Protein AF-A0A382U3P2-F1 (afdb_monomer_lite)

Secondary structure (DSSP, 8-state):
---EEEEEEEE-SSTT--EEEEEEEEEEETTEEEEEEEEEEE-TTSEEEEEEEEESS-EEEEEEE-SSSTT--EEEEEEE-SEE-TTSTT-EEPPEEEEEEE-TT-EEEEEEEEEEETTTEEEEEEEEEEE-SSEEEEEEEEEEETTEEEEEEEEEEESSSEEEEEEEEEEEE--TTT-TTS-EEEEEEEEEEEEEETTTEEEEEEEEEEEEEEETTEEEEEEEEEEEEGGGTEEEEEEEEEEEETTEEEEEEEEEEEETTTEEEEEEEEEES-GGGTSTT--S-EEEEEEEEEE-

Organism: NCBI:txid408172

pLDDT: mean 94.32, std 5.3, range [55.62, 98.75]

Foldseek 3Di:
DDKDKDKDKDWDPDDQIWIWIWMWMWDDDVPKIKIKIWIWTDGLQWIKIWIAIDIQFGKIKIKTWNNVDPFIWMWIKMWGAWHADSVDPPKIWHTKMWIWGDTAQFIWIWIWTWMQDDLWGIKTWIFTWTHGPFKIFTPWTKIQTQVWIKIKGWMFGHDQKTKTWIKIWTAQHQPVSVPVQGFTRKTWMWTKIWIDHPVFHIWIKIPQTWIWTAGQNWIKIKGWMWIAGPVFRWIWIWIWIWTDDDPFIWIKTKTWIQTNLFWIWIWIFTWGQFCCSNPVVDGGTDGDIDTDTGTD

Sequence (296 aa):
EQGEVKGKASATLDGNFPLNVAINAKTKLGDTPQELSVAAAGALDDLTLSVVARGAVTANANLMANILDSNLPIEFTANWQEQAIPTLENTTLKEGQLTLSGTMGDYVLKGAGAATLPDIGNVPVSLDVVLKKNNIFVNQANINALEGSLTNTGTLYLNESIAWEGKTTLKNVSGRQFSTYAPEKISGEIDSILQYSERGGLHMSLRDMTVSGVLQGKPLQVKGNAVYAGPSDLFVTNVNIIQEHEQERNTIRAIAQVLNKRHLNANIAINVNAISSLYPEVTGAISGNITAAGPW

Radius of gyration: 26.55 Å; chains: 1; bounding box: 59×42×80 Å

Structure (mmCIF, N/CA/C/O backbone):
data_AF-A0A382U3P2-F1
#
_entry.id   AF-A0A382U3P2-F1
#
loop_
_atom_site.group_PDB
_atom_site.id
_atom_site.type_symbol
_atom_site.label_atom_id
_atom_site.label_alt_id
_atom_site.label_comp_id
_atom_site.label_asym_id
_atom_site.label_entity_id
_atom_site.label_seq_id
_atom_site.pdbx_PDB_ins_code
_atom_site.Cartn_x
_atom_site.Cartn_y
_atom_site.Cartn_z
_atom_site.occupancy
_atom_site.B_iso_or_equiv
_atom_site.auth_seq_id
_atom_site.auth_comp_id
_atom_site.auth_asym_id
_atom_site.auth_atom_id
_atom_site.pdbx_PDB_model_num
ATOM 1 N N . GLU A 1 1 ? 6.741 24.746 -23.852 1.00 55.62 1 GLU A N 1
ATOM 2 C CA . GLU A 1 1 ? 8.000 24.244 -23.262 1.00 55.62 1 GLU A CA 1
ATOM 3 C C . GLU A 1 1 ? 9.000 23.968 -24.377 1.00 55.62 1 GLU A C 1
ATOM 5 O O . GLU A 1 1 ? 8.581 23.601 -25.468 1.00 55.62 1 GLU A O 1
ATOM 10 N N . GLN A 1 2 ? 10.289 24.225 -24.143 1.00 68.94 2 GLN A N 1
ATOM 11 C CA . GLN A 1 2 ? 11.366 23.900 -25.084 1.00 68.94 2 GLN A CA 1
ATOM 12 C C . GLN A 1 2 ? 12.038 22.609 -24.612 1.00 68.94 2 GLN A C 1
ATOM 14 O O . GLN A 1 2 ? 12.479 22.538 -23.466 1.00 68.94 2 GLN A O 1
ATOM 19 N N . GLY A 1 3 ? 12.111 21.614 -25.491 1.00 84.25 3 GLY A N 1
ATOM 20 C CA . GLY A 1 3 ? 12.845 20.373 -25.274 1.00 84.25 3 GLY A CA 1
ATOM 21 C C . GLY A 1 3 ? 13.704 20.056 -26.493 1.00 84.25 3 GLY A C 1
ATOM 22 O O . GLY A 1 3 ? 13.371 20.444 -27.612 1.00 84.25 3 GLY A O 1
ATOM 23 N N . GLU A 1 4 ? 14.819 19.372 -26.277 1.00 92.88 4 GLU A N 1
ATOM 24 C CA . GLU A 1 4 ? 15.724 18.921 -27.333 1.00 92.88 4 GLU A CA 1
ATOM 25 C C . GLU A 1 4 ? 15.853 17.402 -27.256 1.00 92.88 4 GLU A C 1
ATOM 27 O O . GLU A 1 4 ? 16.112 16.856 -26.187 1.00 92.88 4 GLU A O 1
ATOM 32 N N . VAL A 1 5 ? 15.703 16.713 -28.387 1.00 95.12 5 VAL A N 1
ATOM 33 C CA . VAL A 1 5 ? 15.907 15.264 -28.481 1.00 95.12 5 VAL A CA 1
ATOM 34 C C . VAL A 1 5 ? 16.907 14.982 -29.592 1.00 95.12 5 VAL A C 1
ATOM 36 O O . VAL A 1 5 ? 16.758 15.458 -30.716 1.00 95.12 5 VAL A O 1
ATOM 39 N N . LYS A 1 6 ? 17.933 14.193 -29.279 1.00 95.69 6 LYS A N 1
ATOM 40 C CA . LYS A 1 6 ? 18.926 13.693 -30.231 1.00 95.69 6 LYS A CA 1
ATOM 41 C C . LYS A 1 6 ? 19.032 12.191 -30.077 1.00 95.69 6 LYS A C 1
ATOM 43 O O . LYS A 1 6 ? 19.222 11.703 -28.969 1.00 95.69 6 LYS A O 1
ATOM 48 N N . GLY A 1 7 ? 18.968 11.457 -31.180 1.00 95.38 7 GLY A N 1
ATOM 49 C CA . GLY A 1 7 ? 19.094 10.009 -31.128 1.00 95.38 7 GLY A CA 1
ATOM 50 C C . GLY A 1 7 ? 19.714 9.408 -32.375 1.00 95.38 7 GLY A C 1
ATOM 51 O O . GLY A 1 7 ? 19.762 10.034 -33.433 1.00 95.38 7 GLY A O 1
ATOM 52 N N . LYS A 1 8 ? 20.203 8.182 -32.223 1.00 96.50 8 LYS A N 1
ATOM 53 C CA . LYS A 1 8 ? 20.630 7.295 -33.302 1.00 96.50 8 LYS A CA 1
ATOM 54 C C . LYS A 1 8 ? 20.008 5.928 -33.060 1.00 96.50 8 LYS A C 1
ATOM 56 O O . LYS A 1 8 ? 19.911 5.493 -31.916 1.00 96.50 8 LYS A O 1
ATOM 61 N N . ALA A 1 9 ? 19.604 5.272 -34.137 1.00 95.81 9 ALA A N 1
ATOM 62 C CA . ALA A 1 9 ? 19.069 3.924 -34.108 1.00 95.81 9 ALA A CA 1
ATOM 63 C C . ALA A 1 9 ? 19.576 3.157 -35.331 1.00 95.81 9 ALA A C 1
ATOM 65 O O . ALA A 1 9 ? 19.632 3.707 -36.432 1.00 95.81 9 ALA A O 1
ATOM 66 N N . SER A 1 10 ? 19.930 1.895 -35.136 1.00 96.56 10 SER A N 1
ATOM 67 C CA . SER A 1 10 ? 20.232 0.940 -36.197 1.00 96.56 10 SER A CA 1
ATOM 68 C C . SER A 1 10 ? 19.670 -0.421 -35.821 1.00 96.56 10 SER A C 1
ATOM 70 O O . SER A 1 10 ? 19.733 -0.805 -34.655 1.00 96.56 10 SER A O 1
ATOM 72 N N . ALA A 1 11 ? 19.167 -1.160 -36.801 1.00 95.38 11 ALA A N 1
ATOM 73 C CA . ALA A 1 11 ? 18.687 -2.520 -36.616 1.00 95.38 11 ALA A CA 1
ATOM 74 C C . ALA A 1 11 ? 19.054 -3.357 -37.840 1.00 95.38 11 ALA A C 1
ATOM 76 O O . ALA A 1 11 ? 19.013 -2.858 -38.968 1.00 95.38 11 ALA A O 1
ATOM 77 N N . THR A 1 12 ? 19.388 -4.621 -37.614 1.00 95.44 12 THR A N 1
ATOM 78 C CA . THR A 1 12 ? 19.584 -5.608 -38.676 1.00 95.44 12 THR A CA 1
ATOM 79 C C . THR A 1 12 ? 18.328 -6.461 -38.765 1.00 95.44 12 THR A C 1
ATOM 81 O O . THR A 1 12 ? 17.907 -7.034 -37.769 1.00 95.44 12 THR A O 1
ATOM 84 N N . LEU A 1 13 ? 17.717 -6.555 -39.948 1.00 92.62 13 LEU A N 1
ATOM 85 C CA . LEU A 1 13 ? 16.496 -7.342 -40.177 1.00 92.62 13 LEU A CA 1
ATOM 86 C C . LEU A 1 13 ? 16.815 -8.792 -40.576 1.00 92.62 13 LEU A C 1
ATOM 88 O O . LEU A 1 13 ? 16.260 -9.313 -41.538 1.00 92.62 13 LEU A O 1
ATOM 92 N N . ASP A 1 14 ? 17.761 -9.402 -39.871 1.00 91.31 14 ASP A N 1
ATOM 93 C CA . ASP A 1 14 ? 18.239 -10.766 -40.099 1.00 91.31 14 ASP A CA 1
ATOM 94 C C . ASP A 1 14 ? 18.646 -11.407 -38.763 1.00 91.31 14 ASP A C 1
ATOM 96 O O . ASP A 1 14 ? 18.891 -10.703 -37.774 1.00 91.31 14 ASP A O 1
ATOM 100 N N . GLY A 1 15 ? 18.699 -12.739 -38.723 1.00 92.25 15 GLY A N 1
ATOM 101 C CA . GLY A 1 15 ? 18.920 -13.508 -37.498 1.00 92.25 15 GLY A CA 1
ATOM 102 C C . GLY A 1 15 ? 17.895 -13.160 -36.414 1.00 92.25 15 GLY A C 1
ATOM 103 O O . GLY A 1 15 ? 16.694 -13.124 -36.673 1.00 92.25 15 GLY A O 1
ATOM 104 N N . ASN A 1 16 ? 18.377 -12.853 -35.207 1.00 94.50 16 ASN A N 1
ATOM 105 C CA . ASN A 1 16 ? 17.536 -12.493 -34.057 1.00 94.50 16 ASN A CA 1
ATOM 106 C C . ASN A 1 16 ? 17.320 -10.975 -33.926 1.00 94.50 16 ASN A C 1
ATOM 108 O O . ASN A 1 16 ? 17.076 -10.458 -32.838 1.00 94.50 16 ASN A O 1
ATOM 112 N N . PHE A 1 17 ? 17.405 -10.250 -35.042 1.00 96.12 17 PHE A N 1
ATOM 113 C CA . PHE A 1 17 ? 17.098 -8.823 -35.137 1.00 96.12 17 PHE A CA 1
ATOM 114 C C . PHE A 1 17 ? 17.920 -7.917 -34.196 1.00 96.12 17 PHE A C 1
ATOM 116 O O . PHE A 1 17 ? 17.341 -7.160 -33.411 1.00 96.12 17 PHE A O 1
ATOM 123 N N . PRO A 1 18 ? 19.268 -7.963 -34.237 1.00 95.88 18 PRO A N 1
ATOM 124 C CA . PRO A 1 18 ? 20.088 -7.115 -33.384 1.00 95.88 18 PRO A CA 1
ATOM 125 C C . PRO A 1 18 ? 19.845 -5.634 -33.660 1.00 95.88 18 PRO A C 1
ATOM 127 O O . PRO A 1 18 ? 19.815 -5.191 -34.813 1.00 95.88 18 PRO A O 1
ATOM 130 N N . LEU A 1 19 ? 19.699 -4.863 -32.584 1.00 97.00 19 LEU A N 1
ATOM 131 C CA . LEU A 1 19 ? 19.470 -3.427 -32.626 1.00 97.00 19 LEU A CA 1
ATOM 132 C C . LEU A 1 19 ? 20.420 -2.672 -31.700 1.00 97.00 19 LEU A C 1
ATOM 134 O O . LEU A 1 19 ? 20.963 -3.205 -30.734 1.00 97.00 19 LEU A O 1
ATOM 138 N N . ASN A 1 20 ? 20.616 -1.399 -32.023 1.00 97.69 20 ASN A N 1
ATOM 139 C CA . ASN A 1 20 ? 21.323 -0.438 -31.197 1.00 97.69 20 ASN A CA 1
ATOM 140 C C . ASN A 1 20 ? 20.595 0.904 -31.283 1.00 97.69 20 ASN A C 1
ATOM 142 O O . ASN A 1 20 ? 20.406 1.447 -32.372 1.00 97.69 20 ASN A O 1
ATOM 146 N N . VAL A 1 21 ? 20.170 1.423 -30.141 1.00 97.88 21 VAL A N 1
ATOM 147 C CA . VAL A 1 21 ? 19.468 2.692 -29.994 1.00 97.88 21 VAL A CA 1
ATOM 148 C C . VAL A 1 21 ? 20.167 3.493 -28.911 1.00 97.88 21 VAL A C 1
ATOM 150 O O . VAL A 1 21 ? 20.427 2.984 -27.826 1.00 97.88 21 VAL A O 1
ATOM 153 N N . ALA A 1 22 ? 20.424 4.766 -29.184 1.00 98.19 22 ALA A N 1
ATOM 154 C CA . ALA A 1 22 ? 20.907 5.725 -28.205 1.00 98.19 22 ALA A CA 1
ATOM 155 C C . ALA A 1 22 ? 20.134 7.030 -28.376 1.00 98.19 22 ALA A C 1
ATOM 157 O O . ALA A 1 22 ? 20.194 7.651 -29.437 1.00 98.19 22 ALA A O 1
ATOM 158 N N . ILE A 1 23 ? 19.409 7.449 -27.343 1.00 97.94 23 ILE A N 1
ATOM 159 C CA . ILE A 1 23 ? 18.584 8.658 -27.333 1.00 97.94 23 ILE A CA 1
ATOM 160 C C . ILE A 1 23 ? 18.984 9.500 -26.125 1.00 97.94 23 ILE A C 1
ATOM 162 O O . ILE A 1 23 ? 19.070 9.001 -25.010 1.00 97.94 23 ILE A O 1
ATOM 166 N N . ASN A 1 24 ? 19.205 10.790 -26.346 1.00 97.81 24 ASN A N 1
ATOM 167 C CA . ASN A 1 24 ? 19.372 11.788 -25.304 1.00 97.81 24 ASN A CA 1
ATOM 168 C C . ASN A 1 24 ? 18.288 12.846 -25.470 1.00 97.81 24 ASN A C 1
ATOM 170 O O . ASN A 1 24 ? 18.154 13.440 -26.542 1.00 97.81 24 ASN A O 1
ATOM 174 N N . ALA A 1 25 ? 17.535 13.086 -24.408 1.00 96.75 25 ALA A N 1
ATOM 175 C CA . ALA A 1 25 ? 16.517 14.115 -24.350 1.00 96.75 25 ALA A CA 1
ATOM 176 C C . ALA A 1 25 ? 16.835 15.101 -23.224 1.00 96.75 25 ALA A C 1
ATOM 178 O O . ALA A 1 25 ? 17.260 14.714 -22.136 1.00 96.75 25 ALA A O 1
ATOM 179 N N . LYS A 1 26 ? 16.609 16.383 -23.494 1.00 96.62 26 LYS A N 1
ATOM 180 C CA . LYS A 1 26 ? 16.608 17.465 -22.515 1.00 96.62 26 LYS A CA 1
ATOM 181 C C . LYS A 1 26 ? 15.223 18.079 -22.504 1.00 96.62 26 LYS A C 1
ATOM 183 O O . LYS A 1 26 ? 14.704 18.464 -23.548 1.00 96.62 26 LYS A O 1
ATOM 188 N N . THR A 1 27 ? 14.628 18.163 -21.331 1.00 93.50 27 THR A N 1
ATOM 189 C CA . THR A 1 27 ? 13.305 18.739 -21.116 1.00 93.50 27 THR A CA 1
ATOM 190 C C . THR A 1 27 ? 13.288 19.503 -19.794 1.00 93.50 27 THR A C 1
ATOM 192 O O . THR A 1 27 ? 14.327 19.689 -19.155 1.00 93.50 27 THR A O 1
ATOM 195 N N . LYS A 1 28 ? 12.117 19.979 -19.387 1.00 90.94 28 LYS A N 1
ATOM 196 C CA . LYS A 1 28 ? 11.865 20.514 -18.053 1.00 90.94 28 LYS A CA 1
ATOM 197 C C . LYS A 1 28 ? 10.683 19.784 -17.433 1.00 90.94 28 LYS A C 1
ATOM 199 O O . LYS A 1 28 ? 9.798 19.325 -18.150 1.00 90.94 28 LYS A O 1
ATOM 204 N N . LEU A 1 29 ? 10.690 19.676 -16.112 1.00 86.06 29 LEU A N 1
ATOM 205 C CA . LEU A 1 29 ? 9.562 19.217 -15.318 1.00 86.06 29 LEU A CA 1
ATOM 206 C C . LEU A 1 29 ? 9.205 20.350 -14.354 1.00 86.06 29 LEU A C 1
ATOM 208 O O . LEU A 1 29 ? 9.964 20.646 -13.430 1.00 86.06 29 LEU A O 1
ATOM 212 N N . GLY A 1 30 ? 8.110 21.054 -14.650 1.00 83.75 30 GLY A N 1
ATOM 213 C CA . GLY A 1 30 ? 7.900 22.400 -14.119 1.00 83.75 30 GLY A CA 1
ATOM 214 C C . GLY A 1 30 ? 9.030 23.328 -14.576 1.00 83.75 30 GLY A C 1
ATOM 215 O O . GLY A 1 30 ? 9.397 23.348 -15.752 1.00 83.75 30 GLY A O 1
ATOM 216 N N . ASP A 1 31 ? 9.640 24.046 -13.636 1.00 85.44 31 ASP A N 1
ATOM 217 C CA . ASP A 1 31 ? 10.774 24.932 -13.923 1.00 85.44 31 ASP A CA 1
ATOM 218 C C . ASP A 1 31 ? 12.145 24.244 -13.819 1.00 85.44 31 ASP A C 1
ATOM 220 O O . ASP A 1 31 ? 13.174 24.841 -14.155 1.00 85.44 31 ASP A O 1
ATOM 224 N N . THR A 1 32 ? 12.190 22.978 -13.392 1.00 88.69 32 THR A N 1
ATOM 225 C CA . THR A 1 32 ? 13.444 22.253 -13.165 1.00 88.69 32 THR A CA 1
ATOM 226 C C . THR A 1 32 ? 13.896 21.506 -14.427 1.00 88.69 32 THR A C 1
ATOM 228 O O . THR A 1 32 ? 13.114 20.750 -15.007 1.00 88.69 32 THR A O 1
ATOM 231 N N . PRO A 1 33 ? 15.155 21.673 -14.879 1.00 93.19 33 PRO A N 1
ATOM 232 C CA . PRO A 1 33 ? 15.696 20.912 -16.001 1.00 93.19 33 PRO A CA 1
ATOM 233 C C . PRO A 1 33 ? 15.701 19.402 -15.747 1.00 93.19 33 PRO A C 1
ATOM 235 O O . PRO A 1 33 ? 15.945 18.943 -14.631 1.00 93.19 33 PRO A O 1
ATOM 238 N N . GLN A 1 34 ? 15.497 18.638 -16.814 1.00 95.00 34 GLN A N 1
ATOM 239 C CA . GLN A 1 34 ? 15.548 17.184 -16.815 1.00 95.00 34 GLN A CA 1
ATOM 240 C C . GLN A 1 34 ? 16.341 16.694 -18.023 1.00 95.00 34 GLN A C 1
ATOM 242 O O . GLN A 1 34 ? 16.056 17.062 -19.162 1.00 95.00 34 GLN A O 1
ATOM 247 N N . GLU A 1 35 ? 17.298 15.810 -17.780 1.00 97.19 35 GLU A N 1
ATOM 248 C CA . GLU A 1 35 ? 18.012 15.067 -18.810 1.00 97.19 35 GLU A CA 1
ATOM 249 C C . GLU A 1 35 ? 17.634 13.587 -18.729 1.00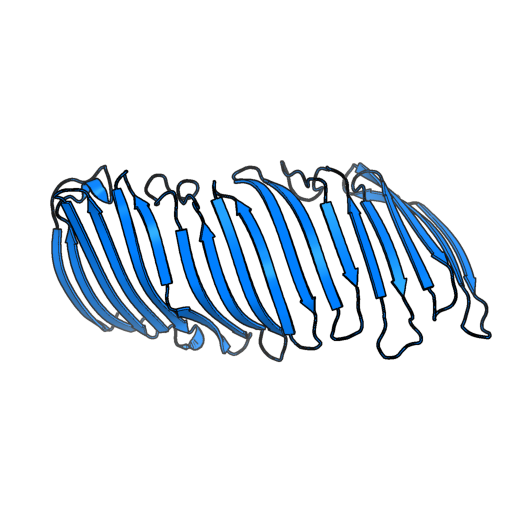 97.19 35 GLU A C 1
ATOM 251 O O . GLU A 1 35 ? 17.476 13.024 -17.641 1.00 97.19 35 GLU A O 1
ATOM 256 N N . LEU A 1 36 ? 17.467 12.963 -19.891 1.00 97.31 36 LEU A N 1
ATOM 257 C CA . LEU A 1 36 ? 17.161 11.548 -20.040 1.00 97.31 36 LEU A CA 1
ATOM 258 C C . LEU A 1 36 ? 18.103 10.948 -21.083 1.00 97.31 36 LEU A C 1
ATOM 260 O O . LEU A 1 36 ? 18.133 11.407 -22.224 1.00 97.31 36 LEU A O 1
ATOM 264 N N . SER A 1 37 ? 18.832 9.906 -20.708 1.00 98.25 37 SER A N 1
ATOM 265 C CA . SER A 1 37 ? 19.625 9.086 -21.622 1.00 98.25 37 SER A CA 1
ATOM 266 C C . SER A 1 37 ? 19.027 7.689 -21.670 1.00 98.25 37 SER A C 1
ATOM 268 O O . SER A 1 37 ? 18.901 7.033 -20.640 1.00 98.25 37 SER A O 1
ATOM 270 N N . VAL A 1 38 ? 18.663 7.238 -22.864 1.00 98.12 38 VAL A N 1
ATOM 271 C CA . VAL A 1 38 ? 18.117 5.906 -23.125 1.00 98.12 38 VAL A CA 1
ATOM 272 C C . VAL A 1 38 ? 19.061 5.180 -24.070 1.00 98.12 38 VAL A C 1
ATOM 274 O O . VAL A 1 38 ? 19.432 5.724 -25.110 1.00 98.12 38 VAL A O 1
ATOM 277 N N . ALA A 1 39 ? 19.436 3.955 -23.727 1.00 98.44 39 ALA A N 1
ATOM 278 C CA . ALA A 1 39 ? 20.224 3.079 -24.579 1.00 98.44 39 ALA A CA 1
ATOM 279 C C . ALA A 1 39 ? 19.545 1.714 -24.672 1.00 98.44 39 ALA A C 1
ATOM 281 O O . ALA A 1 39 ? 19.192 1.154 -23.643 1.00 98.44 39 ALA A O 1
ATOM 282 N N . ALA A 1 40 ? 19.377 1.175 -25.877 1.00 98.00 40 ALA A N 1
ATOM 283 C CA . ALA A 1 40 ? 18.941 -0.203 -26.081 1.00 98.00 40 ALA A CA 1
ATOM 284 C C . ALA A 1 40 ? 19.932 -0.915 -26.999 1.00 98.00 40 ALA A C 1
ATOM 286 O O . ALA A 1 40 ? 20.328 -0.354 -28.019 1.00 98.00 40 ALA A O 1
ATOM 287 N N . ALA A 1 41 ? 20.356 -2.121 -26.644 1.00 98.12 41 ALA A N 1
ATOM 288 C CA . ALA A 1 41 ? 21.342 -2.875 -27.402 1.00 98.12 41 ALA A CA 1
ATOM 289 C C . ALA A 1 41 ? 21.125 -4.380 -27.241 1.00 98.12 41 ALA A C 1
ATOM 291 O O . ALA A 1 41 ? 20.723 -4.834 -26.173 1.00 98.12 41 ALA A O 1
ATOM 292 N N . GLY A 1 42 ? 21.436 -5.137 -28.290 1.00 97.44 42 GLY A N 1
ATOM 293 C CA . GLY A 1 42 ? 21.345 -6.598 -28.292 1.00 97.44 42 GLY A CA 1
ATOM 294 C C . GLY A 1 42 ? 20.395 -7.123 -29.361 1.00 97.44 42 GLY A C 1
ATOM 295 O O . GLY A 1 42 ? 19.805 -6.353 -30.123 1.00 97.44 42 GLY A O 1
ATOM 296 N N . ALA A 1 43 ? 20.298 -8.445 -29.443 1.00 97.50 43 ALA A N 1
ATOM 297 C CA . ALA A 1 43 ? 19.290 -9.138 -30.240 1.00 97.50 43 ALA A CA 1
ATOM 298 C C . ALA A 1 43 ? 17.956 -9.182 -29.488 1.00 97.50 43 ALA A C 1
ATOM 300 O O . ALA A 1 43 ? 17.921 -8.980 -28.281 1.00 97.50 43 ALA A O 1
ATOM 301 N N . LEU A 1 44 ? 16.839 -9.411 -30.180 1.00 96.56 44 LEU A N 1
ATOM 302 C CA . LEU A 1 44 ? 15.524 -9.420 -29.528 1.00 96.56 44 LEU A CA 1
ATOM 303 C C . LEU A 1 44 ? 15.341 -10.585 -28.547 1.00 96.56 44 LEU A C 1
ATOM 305 O O . LEU A 1 44 ? 14.436 -10.528 -27.722 1.00 96.56 44 LEU A O 1
ATOM 309 N N . ASP A 1 45 ? 16.176 -11.619 -28.611 1.00 96.81 45 ASP A N 1
ATOM 310 C CA . ASP A 1 45 ? 16.237 -12.705 -27.632 1.00 96.81 45 ASP A CA 1
ATOM 311 C C . ASP A 1 45 ? 17.184 -12.444 -26.446 1.00 96.81 45 ASP A C 1
ATOM 313 O O . ASP A 1 45 ? 17.161 -13.203 -25.480 1.00 96.81 45 ASP A O 1
ATOM 317 N N . ASP A 1 46 ? 17.964 -11.362 -26.491 1.00 97.69 46 ASP A N 1
ATOM 318 C CA . ASP A 1 46 ? 18.871 -10.904 -25.430 1.00 97.69 46 ASP A CA 1
ATOM 319 C C . ASP A 1 46 ? 18.975 -9.368 -25.464 1.00 97.69 46 ASP A C 1
ATOM 321 O O . ASP A 1 46 ? 20.024 -8.771 -25.737 1.00 97.69 46 ASP A O 1
ATOM 325 N N . LEU A 1 47 ? 17.827 -8.703 -25.303 1.00 98.19 47 LEU A N 1
ATOM 326 C CA . LEU A 1 47 ? 17.740 -7.255 -25.419 1.00 98.19 47 LEU A CA 1
ATOM 327 C C . LEU A 1 47 ? 18.030 -6.610 -24.069 1.00 98.19 47 LEU A C 1
ATOM 329 O O . LEU A 1 47 ? 17.324 -6.858 -23.094 1.00 98.19 47 LEU A O 1
ATOM 333 N N . THR A 1 48 ? 18.989 -5.690 -24.045 1.00 98.50 48 THR A N 1
ATOM 334 C CA . THR A 1 48 ? 19.240 -4.808 -22.904 1.00 98.50 48 THR A CA 1
ATOM 335 C C . THR A 1 48 ? 18.724 -3.402 -23.191 1.00 98.50 48 THR A C 1
ATOM 337 O O . THR A 1 48 ? 18.999 -2.834 -24.247 1.00 98.50 48 THR A O 1
ATOM 340 N N . LEU A 1 49 ? 18.018 -2.808 -22.234 1.00 98.44 49 LEU A N 1
ATOM 341 C CA . LEU A 1 49 ? 17.577 -1.417 -22.223 1.00 98.44 49 LEU A CA 1
ATOM 342 C C . LEU A 1 49 ? 18.039 -0.754 -20.921 1.00 98.44 49 LEU A C 1
ATOM 344 O O . LEU A 1 49 ? 17.772 -1.255 -19.834 1.00 98.44 49 LEU A O 1
ATOM 348 N N . SER A 1 50 ? 18.664 0.411 -21.029 1.00 98.50 50 SER A N 1
ATOM 349 C CA . SER A 1 50 ? 19.105 1.234 -19.906 1.00 98.50 50 SER A CA 1
ATOM 350 C C . SER A 1 50 ? 18.543 2.642 -20.029 1.00 98.50 50 SER A C 1
ATOM 352 O O . SER A 1 50 ? 18.561 3.248 -21.101 1.00 98.50 50 SER A O 1
ATOM 354 N N . VAL A 1 51 ? 18.074 3.182 -18.911 1.00 98.38 51 VAL A N 1
ATOM 355 C CA . VAL A 1 51 ? 17.548 4.540 -18.792 1.00 98.38 51 VAL A CA 1
ATOM 356 C C . VAL A 1 51 ? 18.241 5.237 -17.631 1.00 98.38 51 VAL A C 1
ATOM 358 O O . VAL A 1 51 ? 18.283 4.715 -16.520 1.00 98.38 51 VAL A O 1
ATOM 361 N N . VAL A 1 52 ? 18.757 6.436 -17.880 1.00 98.38 52 VAL A N 1
ATOM 362 C CA . VAL A 1 52 ? 19.369 7.306 -16.874 1.00 98.38 52 VAL A CA 1
ATOM 363 C C . VAL A 1 52 ? 18.661 8.650 -16.913 1.00 98.38 52 VAL A C 1
ATOM 365 O O . VAL A 1 52 ? 18.672 9.336 -17.933 1.00 98.38 52 VAL A O 1
ATOM 368 N N . ALA A 1 53 ? 18.057 9.028 -15.795 1.00 97.12 53 ALA A N 1
ATOM 369 C CA . ALA A 1 53 ? 17.406 10.310 -15.585 1.00 97.12 53 ALA A CA 1
ATOM 370 C C . ALA A 1 53 ? 18.241 11.157 -14.613 1.00 97.12 53 ALA A C 1
ATOM 372 O O . ALA A 1 53 ? 18.714 10.645 -13.595 1.00 97.12 53 ALA A O 1
ATOM 373 N N . ARG A 1 54 ? 18.442 12.443 -14.926 1.00 96.31 54 ARG A N 1
ATOM 374 C CA . ARG A 1 54 ? 19.166 13.409 -14.081 1.00 96.31 54 ARG A CA 1
ATOM 375 C C . ARG A 1 54 ? 18.472 14.768 -14.082 1.00 96.31 54 ARG A C 1
ATOM 377 O O . ARG A 1 54 ? 18.039 15.230 -15.134 1.00 96.31 54 ARG A O 1
ATOM 384 N N . GLY A 1 55 ? 18.447 15.440 -12.935 1.00 93.94 55 GLY A N 1
ATOM 385 C CA . GLY A 1 55 ? 17.816 16.753 -12.776 1.00 93.94 55 GLY A CA 1
ATOM 386 C C . GLY A 1 55 ? 16.625 16.671 -11.831 1.00 93.94 55 GLY A C 1
ATOM 387 O O . GLY A 1 55 ? 16.782 16.165 -10.722 1.00 93.94 55 GLY A O 1
ATOM 388 N N . ALA A 1 56 ? 15.459 17.151 -12.275 1.00 91.06 56 ALA A N 1
ATOM 389 C CA . ALA A 1 56 ? 14.209 17.120 -11.506 1.00 91.06 56 ALA A CA 1
ATOM 390 C C . ALA A 1 56 ? 13.879 15.723 -10.954 1.00 91.06 56 ALA A C 1
ATOM 392 O O . ALA A 1 56 ? 13.426 15.594 -9.821 1.00 91.06 56 ALA A O 1
ATOM 393 N N . VAL A 1 57 ? 14.149 14.693 -11.755 1.00 92.81 57 VAL A N 1
ATOM 394 C CA . VAL A 1 57 ? 14.121 13.286 -11.377 1.00 92.81 57 VAL A CA 1
ATOM 395 C C . VAL A 1 57 ? 15.501 12.676 -11.603 1.00 92.81 57 VAL A C 1
ATOM 397 O O . VAL A 1 57 ? 16.056 12.749 -12.705 1.00 92.81 57 VAL A O 1
ATOM 400 N N . THR A 1 58 ? 16.039 12.040 -10.564 1.00 95.81 58 THR A N 1
ATOM 401 C CA . THR A 1 58 ? 17.321 11.327 -10.597 1.00 95.81 58 THR A CA 1
ATOM 402 C C . THR A 1 58 ? 17.112 9.844 -10.310 1.00 95.81 58 THR A C 1
ATOM 404 O O . THR A 1 58 ? 16.864 9.440 -9.171 1.00 95.81 58 THR A O 1
ATOM 407 N N . ALA A 1 59 ? 17.210 9.027 -11.358 1.00 97.50 59 ALA A N 1
ATOM 4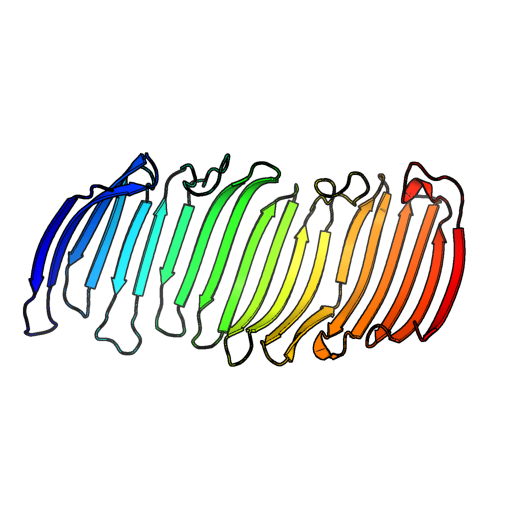08 C CA . ALA A 1 59 ? 16.977 7.589 -11.299 1.00 97.50 59 ALA A CA 1
ATOM 409 C C . ALA A 1 59 ? 17.727 6.858 -12.417 1.00 97.50 59 ALA A C 1
ATOM 411 O O . ALA A 1 59 ? 18.015 7.429 -13.469 1.00 97.50 59 ALA A O 1
ATOM 412 N N . ASN A 1 60 ? 18.009 5.579 -12.201 1.00 98.38 60 ASN A N 1
ATOM 413 C CA . ASN A 1 60 ? 18.543 4.679 -13.214 1.00 98.38 60 ASN A CA 1
ATOM 414 C C . ASN A 1 60 ? 17.654 3.442 -13.284 1.00 98.38 60 ASN A C 1
ATOM 416 O O . ASN A 1 60 ? 17.272 2.915 -12.240 1.00 98.38 60 ASN A O 1
ATOM 420 N N . ALA A 1 61 ? 17.367 2.962 -14.488 1.00 98.62 61 ALA A N 1
ATOM 421 C CA . ALA A 1 61 ? 16.643 1.721 -14.709 1.00 98.62 61 ALA A CA 1
ATOM 422 C C . ALA A 1 61 ? 17.340 0.872 -15.773 1.00 98.62 61 ALA A C 1
ATOM 424 O O . ALA A 1 61 ? 17.857 1.408 -16.750 1.00 98.62 61 ALA A O 1
ATOM 425 N N . ASN A 1 62 ? 17.340 -0.442 -15.586 1.00 98.75 62 ASN A N 1
ATOM 426 C CA . ASN A 1 62 ? 17.852 -1.418 -16.538 1.00 98.75 62 ASN A CA 1
ATOM 427 C C . ASN A 1 62 ? 16.822 -2.526 -16.729 1.00 98.75 62 ASN A C 1
ATOM 429 O O . ASN A 1 62 ? 16.194 -2.950 -15.762 1.00 98.75 62 ASN A O 1
ATOM 433 N N . LEU A 1 63 ? 16.679 -2.999 -17.958 1.00 98.56 63 LEU A N 1
ATOM 434 C CA . LEU A 1 63 ? 15.830 -4.110 -18.358 1.00 98.56 63 LEU A CA 1
ATOM 435 C C . LEU A 1 63 ? 16.649 -5.036 -19.255 1.00 98.56 63 LEU A C 1
ATOM 437 O O . LEU A 1 63 ? 17.223 -4.575 -20.236 1.00 98.56 63 LEU A O 1
ATOM 441 N N . MET A 1 64 ? 16.654 -6.323 -18.946 1.00 98.69 64 MET A N 1
ATOM 442 C CA . MET A 1 64 ? 17.057 -7.393 -19.853 1.00 98.69 64 MET A CA 1
ATOM 443 C C . MET A 1 64 ? 15.813 -8.204 -20.201 1.00 98.69 64 MET A C 1
ATOM 445 O O . MET A 1 64 ? 15.002 -8.476 -19.313 1.00 98.69 64 MET A O 1
ATOM 449 N N . ALA A 1 65 ? 15.624 -8.553 -21.471 1.00 98.25 65 ALA A N 1
ATOM 450 C CA . ALA A 1 65 ? 14.450 -9.293 -21.913 1.00 98.25 65 ALA A CA 1
ATOM 451 C C . ALA A 1 65 ? 14.740 -10.177 -23.129 1.00 98.25 65 ALA A C 1
ATOM 453 O O . ALA A 1 65 ? 15.393 -9.741 -24.077 1.00 98.25 65 ALA A O 1
ATOM 454 N N . ASN A 1 66 ? 14.152 -11.374 -23.142 1.00 98.12 66 ASN A N 1
ATOM 455 C CA . ASN A 1 66 ? 13.989 -12.160 -24.363 1.00 98.12 66 ASN A CA 1
ATOM 456 C C . ASN A 1 66 ? 12.574 -11.929 -24.899 1.00 98.12 66 ASN A C 1
ATOM 458 O O . ASN A 1 66 ? 11.605 -12.522 -24.430 1.00 98.12 66 ASN A O 1
ATOM 462 N N . ILE A 1 67 ? 12.457 -11.028 -25.868 1.00 96.12 67 ILE A N 1
ATOM 463 C CA . ILE A 1 67 ? 11.189 -10.634 -26.491 1.00 96.12 67 ILE A CA 1
ATOM 464 C C . ILE A 1 67 ? 10.693 -11.705 -27.472 1.00 96.12 67 ILE A C 1
ATOM 466 O O . ILE A 1 67 ? 9.498 -11.767 -27.759 1.00 96.12 67 ILE A O 1
ATOM 470 N N . LEU A 1 68 ? 11.589 -12.553 -27.989 1.00 96.56 68 LEU A N 1
ATOM 471 C CA . LEU A 1 68 ? 11.228 -13.630 -28.914 1.00 96.56 68 LEU A CA 1
ATOM 472 C C . LEU A 1 68 ? 10.661 -14.869 -28.202 1.00 96.56 68 LEU A C 1
ATOM 474 O O . LEU A 1 68 ? 9.990 -15.680 -28.839 1.00 96.56 68 LEU A O 1
ATOM 478 N N . ASP A 1 69 ? 10.893 -15.017 -26.897 1.00 97.25 69 ASP A N 1
ATOM 479 C CA . ASP A 1 69 ? 10.323 -16.091 -26.087 1.00 97.25 69 ASP A CA 1
ATOM 480 C C . ASP A 1 69 ? 8.861 -15.786 -25.721 1.00 97.25 69 ASP A C 1
ATOM 482 O O . ASP A 1 69 ? 8.525 -14.719 -25.204 1.00 97.25 69 ASP A O 1
ATOM 486 N N . SER A 1 70 ? 7.971 -16.757 -25.942 1.00 95.50 70 SER A N 1
ATOM 487 C CA . SER A 1 70 ? 6.540 -16.636 -25.632 1.00 95.50 70 SER A CA 1
ATOM 488 C C . SER A 1 70 ? 6.235 -16.416 -24.148 1.00 95.50 70 SER A C 1
ATOM 490 O O . SER A 1 70 ? 5.176 -15.888 -23.811 1.00 95.50 70 SER A O 1
ATOM 492 N N . ASN A 1 71 ? 7.140 -16.833 -23.262 1.00 95.75 71 ASN A N 1
ATOM 493 C CA . ASN A 1 71 ? 7.043 -16.620 -21.825 1.00 95.75 71 ASN A CA 1
ATOM 494 C C . ASN A 1 71 ? 7.653 -15.281 -21.396 1.00 95.75 71 ASN A C 1
ATOM 496 O O . ASN A 1 71 ? 7.568 -14.957 -20.218 1.00 95.75 71 ASN A O 1
ATOM 500 N N . LEU A 1 72 ? 8.256 -14.506 -22.304 1.00 97.69 72 LEU A N 1
ATOM 501 C CA . LEU A 1 72 ? 8.819 -13.176 -22.057 1.00 97.69 72 LEU A CA 1
ATOM 502 C C . LEU A 1 72 ? 9.620 -13.098 -20.738 1.00 97.69 72 LEU A C 1
ATOM 504 O O . LEU A 1 72 ? 9.189 -12.428 -19.791 1.00 97.69 72 LEU A O 1
ATOM 508 N N . PRO A 1 73 ? 10.747 -13.817 -20.607 1.00 98.25 73 PRO A N 1
ATOM 509 C CA . PRO A 1 73 ? 11.590 -13.688 -19.436 1.00 98.25 73 PRO A CA 1
ATOM 510 C C . PRO A 1 73 ? 12.187 -12.280 -19.392 1.00 98.25 73 PRO A C 1
ATOM 512 O O . PRO A 1 73 ? 12.701 -11.784 -20.400 1.00 98.25 73 PRO A O 1
ATOM 515 N N . ILE A 1 74 ? 12.105 -11.643 -18.224 1.00 98.25 74 ILE A N 1
ATOM 516 C CA . ILE A 1 74 ? 12.667 -10.311 -17.991 1.00 98.25 74 ILE A CA 1
ATOM 517 C C . ILE A 1 74 ? 13.456 -10.264 -16.688 1.00 98.25 74 ILE A C 1
ATOM 519 O O . ILE A 1 74 ? 13.130 -10.950 -15.716 1.00 98.25 74 ILE A O 1
ATOM 523 N N . GLU A 1 75 ? 14.431 -9.367 -16.653 1.00 98.69 75 GLU A N 1
ATOM 524 C CA . GLU A 1 75 ? 15.073 -8.880 -15.440 1.00 98.69 75 GLU A CA 1
ATOM 525 C C . GLU A 1 75 ? 15.123 -7.359 -15.492 1.00 98.69 75 GLU A C 1
ATOM 527 O O . GLU A 1 75 ? 15.808 -6.760 -16.317 1.00 98.69 75 GLU A O 1
ATOM 532 N N . PHE A 1 76 ? 14.378 -6.719 -14.606 1.00 98.75 76 PHE A N 1
ATOM 533 C CA . PHE A 1 76 ? 14.296 -5.278 -14.496 1.00 98.75 76 PHE A CA 1
ATOM 534 C C . PHE A 1 76 ? 14.777 -4.826 -13.125 1.00 98.75 76 PHE A C 1
ATOM 536 O O . PHE A 1 76 ? 14.444 -5.417 -12.097 1.00 98.75 76 PHE A O 1
ATOM 543 N N . THR A 1 77 ? 15.531 -3.734 -13.114 1.00 98.75 77 THR A N 1
ATOM 544 C CA . THR A 1 77 ? 15.971 -3.046 -11.904 1.00 98.75 77 THR A CA 1
ATOM 545 C C . THR A 1 77 ? 15.793 -1.548 -12.088 1.00 98.75 77 THR A C 1
ATOM 547 O O . THR A 1 77 ? 16.094 -1.007 -13.148 1.00 98.75 77 THR A O 1
ATOM 550 N N . ALA A 1 78 ? 15.342 -0.859 -11.051 1.00 98.56 78 ALA A N 1
ATOM 551 C CA . ALA A 1 78 ? 15.337 0.591 -10.980 1.00 98.56 78 ALA A CA 1
ATOM 552 C C . ALA A 1 78 ? 15.838 1.035 -9.613 1.00 98.56 78 ALA A C 1
ATOM 554 O O . ALA A 1 78 ? 15.516 0.422 -8.601 1.00 98.56 78 ALA A O 1
ATOM 555 N N . ASN A 1 79 ? 16.628 2.101 -9.591 1.00 98.31 79 ASN A N 1
ATOM 556 C CA . ASN A 1 79 ? 17.159 2.695 -8.374 1.00 98.31 79 ASN A CA 1
ATOM 557 C C . ASN A 1 79 ? 17.095 4.210 -8.498 1.00 98.31 79 ASN A C 1
ATOM 559 O O . ASN A 1 79 ? 17.376 4.766 -9.563 1.00 98.31 79 ASN A O 1
ATOM 563 N N . TRP A 1 80 ? 16.783 4.886 -7.406 1.00 97.94 80 TRP A N 1
ATOM 564 C CA . TRP A 1 80 ? 16.733 6.340 -7.365 1.00 97.94 80 TRP A CA 1
ATOM 565 C C . TRP A 1 80 ? 17.364 6.860 -6.081 1.00 97.94 80 TRP A C 1
ATOM 567 O O . TRP A 1 80 ? 17.480 6.148 -5.085 1.00 97.94 80 TRP A O 1
ATOM 577 N N . GLN A 1 81 ? 17.819 8.106 -6.136 1.00 95.50 81 GLN A N 1
ATOM 578 C CA . GLN A 1 81 ? 18.386 8.808 -4.988 1.00 95.50 81 GLN A CA 1
ATOM 579 C C . GLN A 1 81 ? 17.306 9.632 -4.286 1.00 95.50 81 GLN A C 1
ATOM 581 O O . GLN A 1 81 ? 16.207 9.809 -4.820 1.00 95.50 81 GLN A O 1
ATOM 586 N N . GLU A 1 82 ? 17.623 10.140 -3.096 1.00 96.00 82 GLU A N 1
ATOM 587 C CA . GLU A 1 82 ? 16.750 11.092 -2.416 1.00 96.00 82 GLU A CA 1
ATOM 588 C C . GLU A 1 82 ? 16.509 12.332 -3.293 1.00 96.00 82 GLU A C 1
ATOM 590 O O . GLU A 1 82 ? 17.449 12.926 -3.822 1.00 96.00 82 GLU A O 1
ATOM 595 N N . GLN A 1 83 ? 15.243 12.707 -3.465 1.00 94.75 83 GLN A N 1
ATOM 596 C CA . GLN A 1 83 ? 14.823 13.817 -4.316 1.00 94.75 83 GLN A CA 1
ATOM 597 C C . GLN A 1 83 ? 13.446 14.346 -3.904 1.00 94.75 83 GLN A C 1
ATOM 599 O O . GLN A 1 83 ? 12.619 13.615 -3.359 1.00 94.75 83 GLN A O 1
ATOM 604 N N . ALA A 1 84 ? 13.174 15.619 -4.182 1.00 92.06 84 ALA A N 1
ATOM 605 C CA . ALA A 1 84 ? 11.822 16.159 -4.057 1.00 92.06 84 ALA A CA 1
ATOM 606 C C . ALA A 1 84 ? 10.886 15.495 -5.081 1.00 92.06 84 ALA A C 1
ATOM 608 O O . ALA A 1 84 ? 11.331 15.110 -6.162 1.00 92.06 84 ALA A O 1
ATOM 609 N N . ILE A 1 85 ? 9.595 15.381 -4.764 1.00 86.62 85 ILE A N 1
ATOM 610 C CA . ILE A 1 85 ? 8.593 14.930 -5.738 1.00 86.62 85 ILE A CA 1
ATOM 611 C C . ILE A 1 85 ? 8.020 16.167 -6.445 1.00 86.62 85 ILE A C 1
ATOM 613 O O . ILE A 1 85 ? 7.326 16.947 -5.801 1.00 86.62 85 ILE A O 1
ATOM 617 N N . PRO A 1 86 ? 8.249 16.363 -7.757 1.00 78.31 86 PRO A N 1
ATOM 618 C CA . PRO A 1 86 ? 7.894 17.613 -8.440 1.00 78.31 86 PRO A CA 1
ATOM 619 C C . PRO A 1 86 ? 6.403 17.974 -8.398 1.00 78.31 86 PRO A C 1
ATOM 621 O O . PRO A 1 86 ? 6.046 19.139 -8.530 1.00 78.31 86 PRO A O 1
ATOM 624 N N . THR A 1 87 ? 5.528 16.983 -8.223 1.00 79.25 87 THR A N 1
ATOM 625 C CA . THR A 1 87 ? 4.071 17.156 -8.160 1.00 79.25 87 THR A CA 1
ATOM 626 C C . THR A 1 87 ? 3.519 17.281 -6.739 1.00 79.25 87 THR A C 1
ATOM 628 O O . THR A 1 87 ? 2.314 17.473 -6.590 1.00 79.25 87 THR A O 1
ATOM 631 N N . LEU A 1 88 ? 4.353 17.151 -5.700 1.00 83.56 88 LEU A N 1
ATOM 632 C CA . LEU A 1 88 ? 3.929 17.169 -4.299 1.00 83.56 88 LEU A CA 1
ATOM 633 C C . LEU A 1 88 ? 4.778 18.155 -3.494 1.00 83.56 88 LEU A C 1
ATOM 635 O O . LEU A 1 88 ? 5.977 17.959 -3.296 1.00 83.56 88 LEU A O 1
ATOM 639 N N . GLU A 1 89 ? 4.140 19.204 -2.979 1.00 85.25 89 GLU A N 1
ATOM 640 C CA . GLU A 1 89 ? 4.808 20.167 -2.105 1.00 85.25 89 GLU A CA 1
ATOM 641 C C . GLU A 1 89 ? 5.261 19.510 -0.795 1.00 85.25 89 GLU A C 1
ATOM 643 O O . GLU A 1 89 ? 4.601 18.616 -0.257 1.00 85.25 89 GLU A O 1
ATOM 648 N N . ASN A 1 90 ? 6.406 19.966 -0.275 1.00 87.94 90 ASN A N 1
ATOM 649 C CA . ASN A 1 90 ? 6.971 19.538 1.010 1.00 87.94 90 ASN A CA 1
ATOM 650 C C . ASN A 1 90 ? 7.112 18.012 1.167 1.00 87.94 90 ASN A C 1
ATOM 652 O O . ASN A 1 90 ? 7.111 17.494 2.283 1.00 87.94 90 ASN A O 1
ATOM 656 N N . THR A 1 91 ? 7.240 17.296 0.048 1.00 92.44 91 THR A N 1
ATOM 657 C CA . THR A 1 91 ? 7.378 15.844 0.018 1.00 92.44 91 THR A CA 1
ATOM 658 C C . THR A 1 91 ? 8.712 15.455 -0.598 1.00 92.44 91 THR A C 1
ATOM 660 O O . THR A 1 91 ? 9.048 15.857 -1.715 1.00 92.44 91 THR A O 1
ATOM 663 N N . THR A 1 92 ? 9.450 14.612 0.117 1.00 95.00 92 THR A N 1
ATOM 664 C CA . THR A 1 92 ? 10.744 14.099 -0.338 1.00 95.00 92 THR A CA 1
ATOM 665 C C . THR A 1 92 ? 10.659 12.595 -0.516 1.00 95.00 92 THR A C 1
ATOM 667 O O . THR A 1 92 ? 10.395 11.869 0.442 1.00 95.00 92 THR A O 1
ATOM 670 N N . LEU A 1 93 ? 10.920 12.113 -1.726 1.00 96.06 93 LEU A N 1
ATOM 671 C CA . LEU A 1 93 ? 11.153 10.700 -1.989 1.00 96.06 93 LEU A CA 1
ATOM 672 C C . LEU A 1 93 ? 12.566 10.360 -1.516 1.00 96.06 93 LEU A C 1
ATOM 674 O O . LEU A 1 93 ? 13.534 10.959 -1.978 1.00 96.06 93 LEU A O 1
ATOM 678 N N . LYS A 1 94 ? 12.697 9.420 -0.586 1.00 96.81 94 LYS A N 1
ATOM 679 C CA . LYS A 1 94 ? 13.997 8.891 -0.164 1.00 96.81 94 LYS A CA 1
ATOM 680 C C . LYS A 1 94 ? 14.525 7.913 -1.204 1.00 96.81 94 LYS A C 1
ATOM 682 O O . LYS A 1 94 ? 13.785 7.466 -2.081 1.00 96.81 94 LYS A O 1
ATOM 687 N N . GLU A 1 95 ? 15.808 7.587 -1.097 1.00 97.06 95 GLU A N 1
ATOM 688 C CA . GLU A 1 95 ? 16.412 6.566 -1.949 1.00 97.06 95 GLU A CA 1
ATOM 689 C C . GLU A 1 95 ? 15.638 5.244 -1.890 1.00 97.06 95 GLU A C 1
ATOM 691 O O . GLU A 1 95 ? 14.995 4.905 -0.890 1.00 97.06 95 GLU A O 1
ATOM 696 N N . GLY A 1 96 ? 15.681 4.507 -2.990 1.00 98.12 96 GLY A N 1
ATOM 697 C CA . GLY A 1 96 ? 14.959 3.255 -3.090 1.00 98.12 96 GLY A CA 1
ATOM 698 C C . GLY A 1 96 ? 15.321 2.458 -4.327 1.00 98.12 96 GLY A C 1
ATOM 699 O O . GLY A 1 96 ? 16.067 2.906 -5.204 1.00 98.12 96 GLY A O 1
ATOM 700 N N . GLN A 1 97 ? 14.786 1.245 -4.350 1.00 98.31 97 GLN A N 1
ATOM 701 C CA . GLN A 1 97 ? 15.025 0.243 -5.369 1.00 98.31 97 GLN A CA 1
ATOM 702 C C . GLN A 1 97 ? 13.729 -0.497 -5.696 1.00 98.31 97 GLN A C 1
ATOM 704 O O . GLN A 1 97 ? 12.895 -0.754 -4.827 1.00 98.31 97 GLN A O 1
ATOM 709 N N . LEU A 1 98 ? 13.602 -0.888 -6.959 1.00 98.50 98 LEU A N 1
ATOM 710 C CA . LEU A 1 98 ? 12.562 -1.763 -7.473 1.00 98.50 98 LEU A CA 1
ATOM 711 C C . LEU A 1 98 ? 13.206 -2.821 -8.371 1.00 98.50 98 LEU A C 1
ATOM 713 O O . LEU A 1 98 ? 14.048 -2.492 -9.204 1.00 98.50 98 LEU A O 1
ATOM 717 N N . THR A 1 99 ? 12.806 -4.076 -8.229 1.00 98.75 99 THR A N 1
ATOM 718 C CA . THR A 1 99 ? 13.214 -5.172 -9.104 1.00 98.75 99 THR A CA 1
ATOM 719 C C . THR A 1 99 ? 11.994 -5.945 -9.575 1.00 98.75 99 THR A C 1
ATOM 721 O O . THR A 1 99 ? 11.037 -6.128 -8.826 1.00 98.75 99 THR A O 1
ATOM 724 N N . LEU A 1 100 ? 12.014 -6.381 -10.829 1.00 98.56 100 LEU A N 1
ATOM 725 C CA . LEU A 1 100 ? 10.972 -7.208 -11.426 1.00 98.56 100 LEU A CA 1
ATOM 726 C C . LEU A 1 100 ? 11.655 -8.294 -12.249 1.00 98.56 100 LEU A C 1
ATOM 728 O O . LEU A 1 100 ? 12.386 -7.977 -13.182 1.00 98.56 100 LEU A O 1
ATOM 732 N N . SER A 1 101 ? 11.444 -9.560 -11.914 1.00 98.56 101 SER A N 1
ATOM 733 C CA . SER A 1 101 ? 12.072 -10.665 -12.638 1.00 98.56 101 SER A CA 1
ATOM 734 C C . SER A 1 101 ? 11.164 -11.878 -12.755 1.00 98.56 101 SER A C 1
ATOM 736 O O . SER A 1 101 ? 10.237 -12.052 -11.968 1.00 98.56 101 SER A O 1
ATOM 738 N N . GLY A 1 102 ? 11.414 -12.720 -13.753 1.00 98.25 102 GLY A N 1
ATOM 739 C CA . GLY A 1 102 ? 10.646 -13.942 -13.993 1.00 98.25 102 GLY A CA 1
ATOM 740 C C . GLY A 1 102 ? 10.100 -13.988 -15.411 1.00 98.25 102 GLY A C 1
ATOM 741 O O . GLY A 1 102 ? 10.709 -13.437 -16.322 1.00 98.25 102 GLY A O 1
ATOM 742 N N . THR A 1 103 ? 8.955 -14.640 -15.589 1.00 97.88 103 THR A N 1
ATOM 743 C CA . THR A 1 103 ? 8.284 -14.825 -16.887 1.00 97.88 103 THR A CA 1
ATOM 744 C C . THR A 1 103 ? 6.827 -14.379 -16.816 1.00 97.88 103 THR A C 1
ATOM 746 O O . THR A 1 103 ? 6.269 -14.182 -15.736 1.00 97.88 103 THR A O 1
ATOM 749 N N . MET A 1 104 ? 6.202 -14.195 -17.974 1.00 94.75 104 MET A N 1
ATOM 750 C CA . MET A 1 104 ? 4.815 -13.783 -18.124 1.00 94.75 104 MET A CA 1
ATOM 751 C C . MET A 1 104 ? 3.883 -14.686 -17.317 1.00 94.75 104 MET A C 1
ATOM 753 O O . MET A 1 104 ? 3.766 -15.882 -17.569 1.00 94.75 104 MET A O 1
ATOM 757 N N . GLY A 1 105 ? 3.169 -14.081 -16.370 1.00 93.75 105 GLY A N 1
ATOM 758 C CA . GLY A 1 105 ? 2.271 -14.794 -15.468 1.00 93.75 105 GLY A CA 1
ATOM 759 C C . GLY A 1 105 ? 2.936 -15.344 -14.205 1.00 93.75 105 GLY A C 1
ATOM 760 O O . GLY A 1 105 ? 2.217 -15.946 -13.418 1.00 93.75 105 GLY A O 1
ATOM 761 N N . ASP A 1 106 ? 4.235 -15.105 -14.000 1.00 97.44 106 ASP A N 1
ATOM 762 C CA . ASP A 1 106 ? 5.028 -15.507 -12.832 1.00 97.44 106 ASP A CA 1
ATOM 763 C C . ASP A 1 106 ? 6.136 -14.482 -12.501 1.00 97.44 106 ASP A C 1
ATOM 765 O O . ASP A 1 106 ? 7.239 -14.842 -12.086 1.00 97.44 106 ASP A O 1
ATOM 769 N N . TYR A 1 107 ? 5.867 -13.184 -12.672 1.00 98.44 107 TYR A N 1
ATOM 770 C CA . TYR A 1 107 ? 6.858 -12.159 -12.340 1.00 98.44 107 TYR A CA 1
ATOM 771 C C . TYR A 1 107 ? 6.880 -11.865 -10.843 1.00 98.44 107 TYR A C 1
ATOM 773 O O . TYR A 1 107 ? 5.844 -11.620 -10.232 1.00 98.44 107 TYR A O 1
ATOM 781 N N . VAL A 1 108 ? 8.068 -11.809 -10.257 1.00 98.69 108 VAL A N 1
ATOM 782 C CA . VAL A 1 108 ? 8.295 -11.391 -8.876 1.00 98.69 108 VAL A CA 1
ATOM 783 C C . VAL A 1 108 ? 8.705 -9.925 -8.878 1.00 98.69 108 VAL A C 1
ATOM 785 O O . VAL A 1 108 ? 9.737 -9.570 -9.442 1.00 98.69 108 VAL A O 1
ATOM 788 N N . LEU A 1 109 ? 7.900 -9.079 -8.240 1.00 98.56 109 LEU A N 1
ATOM 789 C CA . LEU A 1 109 ? 8.170 -7.659 -8.042 1.00 98.56 109 LEU A CA 1
ATOM 790 C C . LEU A 1 109 ? 8.577 -7.436 -6.585 1.00 98.56 109 LEU A C 1
ATOM 792 O O . LEU A 1 109 ? 7.799 -7.713 -5.669 1.00 98.56 109 LEU A O 1
ATOM 796 N N . LYS A 1 110 ? 9.781 -6.906 -6.373 1.00 98.69 110 LYS A N 1
ATOM 797 C CA . LYS A 1 110 ? 10.270 -6.507 -5.052 1.00 98.69 110 LYS A CA 1
ATOM 798 C C . LYS A 1 110 ? 10.650 -5.045 -5.052 1.00 98.69 110 LYS A C 1
ATOM 800 O O . LYS A 1 110 ? 11.221 -4.551 -6.015 1.00 98.69 110 LYS A O 1
ATOM 805 N N . GLY A 1 111 ? 10.357 -4.347 -3.969 1.00 98.19 111 GLY A N 1
ATOM 806 C CA . GLY A 1 111 ? 10.707 -2.941 -3.847 1.00 98.19 111 GLY A CA 1
ATOM 807 C C . GLY A 1 111 ? 10.921 -2.526 -2.409 1.00 98.19 111 GLY A C 1
ATOM 808 O O . GLY A 1 111 ? 10.310 -3.077 -1.494 1.00 98.19 111 GLY A O 1
ATOM 809 N N . ALA A 1 112 ? 11.783 -1.540 -2.219 1.00 98.12 112 ALA A N 1
ATOM 810 C CA . ALA A 1 112 ? 11.979 -0.871 -0.948 1.00 98.12 112 ALA A CA 1
ATOM 811 C C . ALA A 1 112 ? 12.273 0.607 -1.197 1.00 98.12 112 ALA A C 1
ATOM 813 O O . ALA A 1 112 ? 12.987 0.962 -2.134 1.00 98.12 112 ALA A O 1
ATOM 814 N N . GLY A 1 113 ? 11.724 1.470 -0.356 1.00 97.38 113 GLY A N 1
ATOM 815 C CA . GLY A 1 113 ? 11.957 2.906 -0.422 1.00 97.38 113 GLY A CA 1
ATOM 816 C C . GLY A 1 113 ? 11.315 3.607 0.761 1.00 97.38 113 GLY A C 1
ATOM 817 O O . GLY A 1 113 ? 10.798 2.963 1.673 1.00 97.38 113 GLY A O 1
ATOM 818 N N . ALA A 1 114 ? 11.330 4.932 0.756 1.00 97.25 114 ALA A N 1
ATOM 819 C CA . ALA A 1 114 ? 10.581 5.714 1.727 1.00 97.25 114 ALA A CA 1
ATOM 820 C C . ALA A 1 114 ? 10.169 7.062 1.137 1.00 97.25 114 ALA A C 1
ATOM 822 O O . ALA A 1 114 ? 10.761 7.533 0.166 1.00 97.25 114 ALA A O 1
ATOM 823 N N . ALA A 1 115 ? 9.182 7.706 1.745 1.00 95.75 115 ALA A N 1
ATOM 824 C CA . ALA A 1 115 ? 8.855 9.098 1.466 1.00 95.75 115 ALA A CA 1
ATOM 825 C C . ALA A 1 115 ? 8.695 9.863 2.777 1.00 95.75 115 ALA A C 1
ATOM 827 O O . ALA A 1 115 ? 8.137 9.346 3.738 1.00 95.75 115 ALA A O 1
ATOM 828 N N . THR A 1 116 ? 9.181 11.098 2.828 1.00 95.06 116 THR A N 1
ATOM 829 C CA . THR A 1 116 ? 8.874 12.029 3.915 1.00 95.06 116 THR A CA 1
ATOM 830 C C . THR A 1 116 ? 7.663 12.855 3.520 1.00 95.06 116 THR A C 1
ATOM 832 O O . THR A 1 116 ? 7.730 13.595 2.541 1.00 95.06 116 THR A O 1
ATOM 835 N N . LEU A 1 117 ? 6.574 12.696 4.269 1.00 91.31 117 LEU A N 1
ATOM 836 C CA . LEU A 1 117 ? 5.295 13.371 4.065 1.00 91.31 117 LEU A CA 1
ATOM 837 C C . LEU A 1 117 ? 5.100 14.464 5.134 1.00 91.31 117 LEU A C 1
ATOM 839 O O . LEU A 1 117 ? 5.499 14.231 6.277 1.00 91.31 117 LEU A O 1
ATOM 843 N N . PRO A 1 118 ? 4.457 15.608 4.820 1.00 85.88 118 PRO A N 1
ATOM 844 C CA . PRO A 1 118 ? 4.339 16.746 5.741 1.00 85.88 118 PRO A CA 1
ATOM 845 C C . PRO A 1 118 ? 3.756 16.402 7.118 1.00 85.88 118 PRO A C 1
ATOM 847 O O . PRO A 1 118 ? 4.340 16.763 8.135 1.00 85.88 118 PRO A O 1
ATOM 850 N N . ASP A 1 119 ? 2.650 15.656 7.153 1.00 83.12 119 ASP A N 1
ATOM 851 C CA . ASP A 1 119 ? 1.938 15.372 8.405 1.00 83.12 119 ASP A CA 1
ATOM 852 C C . ASP A 1 119 ? 2.366 14.049 9.055 1.00 83.12 119 ASP A C 1
ATOM 854 O O . ASP A 1 119 ? 2.183 13.857 10.252 1.00 83.12 119 ASP A O 1
ATOM 858 N N . ILE A 1 120 ? 2.901 13.106 8.271 1.00 85.50 120 ILE A N 1
ATOM 859 C CA . ILE A 1 120 ? 3.202 11.731 8.719 1.00 85.50 120 ILE A CA 1
ATOM 860 C C . ILE A 1 120 ? 4.698 11.553 9.038 1.00 85.50 120 ILE A C 1
ATOM 862 O O . ILE A 1 120 ? 5.072 10.684 9.825 1.00 85.50 120 ILE A O 1
ATOM 866 N N . GLY A 1 121 ? 5.574 12.376 8.457 1.00 90.31 121 GLY A N 1
ATOM 867 C CA . GLY A 1 121 ? 7.022 12.220 8.549 1.00 90.31 121 GLY A CA 1
ATOM 868 C C . GLY A 1 121 ? 7.555 11.159 7.586 1.00 90.31 121 GLY A C 1
ATOM 869 O O . GLY A 1 121 ? 7.006 10.949 6.505 1.00 90.31 121 GLY A O 1
ATOM 870 N N . ASN A 1 122 ? 8.671 10.520 7.944 1.00 94.12 122 ASN A N 1
ATOM 871 C CA . ASN A 1 122 ? 9.307 9.506 7.103 1.00 94.12 122 ASN A CA 1
ATOM 872 C C . ASN A 1 122 ? 8.529 8.183 7.129 1.00 94.12 122 ASN A C 1
ATOM 874 O O . ASN A 1 122 ? 8.355 7.592 8.193 1.00 94.12 122 ASN A O 1
ATOM 878 N N . VAL A 1 123 ? 8.144 7.697 5.949 1.00 96.62 123 VAL A N 1
ATOM 879 C CA . VAL A 1 123 ? 7.338 6.492 5.738 1.00 96.62 123 VAL A CA 1
ATOM 880 C C . VAL A 1 123 ? 8.111 5.483 4.887 1.00 96.62 123 VAL A C 1
ATOM 882 O O . VAL A 1 123 ? 8.026 5.525 3.657 1.00 96.62 123 VAL A O 1
ATOM 885 N N . PRO A 1 124 ? 8.903 4.591 5.510 1.00 97.69 124 PRO A N 1
ATOM 886 C CA . PRO A 1 124 ? 9.482 3.439 4.832 1.00 97.69 124 PRO A CA 1
ATOM 887 C C . PRO A 1 124 ? 8.416 2.468 4.332 1.00 97.69 124 PRO A C 1
ATOM 889 O O . PRO A 1 124 ? 7.457 2.164 5.043 1.00 97.69 124 PRO A O 1
ATOM 892 N N . VAL A 1 125 ? 8.626 1.941 3.130 1.00 97.62 125 VAL A N 1
ATOM 893 C CA . VAL A 1 125 ? 7.768 0.948 2.487 1.00 97.62 125 VAL A CA 1
ATOM 894 C C . VAL A 1 125 ? 8.600 -0.194 1.917 1.00 97.62 125 VAL A C 1
ATOM 896 O O . VAL A 1 125 ? 9.707 0.019 1.414 1.00 97.62 125 VAL A O 1
ATOM 899 N N . SER A 1 126 ? 8.056 -1.406 1.955 1.00 98.12 126 SER A N 1
ATOM 900 C CA . SER A 1 126 ? 8.603 -2.538 1.210 1.00 98.12 126 SER A CA 1
ATOM 901 C C . SER A 1 126 ? 7.508 -3.421 0.623 1.00 98.12 126 SER A C 1
ATOM 903 O O . SER A 1 126 ? 6.409 -3.536 1.167 1.00 98.12 126 SER A O 1
ATOM 905 N N . LEU A 1 127 ? 7.811 -4.022 -0.522 1.00 97.75 127 LEU A N 1
ATOM 906 C CA . LEU A 1 127 ? 6.898 -4.826 -1.324 1.00 97.75 127 LEU A CA 1
ATOM 907 C C . LEU A 1 127 ? 7.607 -6.107 -1.768 1.00 97.75 127 LEU A C 1
ATOM 909 O O . LEU A 1 127 ? 8.741 -6.054 -2.238 1.00 97.75 127 LEU A O 1
ATOM 913 N N . ASP A 1 128 ? 6.917 -7.236 -1.646 1.00 98.56 128 ASP A N 1
ATOM 914 C CA . ASP A 1 128 ? 7.253 -8.534 -2.231 1.00 98.56 128 ASP A CA 1
ATOM 915 C C . ASP A 1 128 ? 5.947 -9.145 -2.751 1.00 98.56 128 ASP A C 1
ATOM 917 O O . ASP A 1 128 ? 5.071 -9.545 -1.972 1.00 98.56 128 ASP A O 1
ATOM 921 N N . VAL A 1 129 ? 5.778 -9.136 -4.073 1.00 98.50 129 VAL A N 1
ATOM 922 C CA . VAL A 1 129 ? 4.558 -9.611 -4.728 1.00 98.50 129 VAL A CA 1
ATOM 923 C C . VAL A 1 129 ? 4.875 -10.472 -5.948 1.00 98.50 129 VAL A C 1
ATOM 925 O O . VAL A 1 129 ? 5.899 -10.293 -6.605 1.00 98.50 129 VAL A O 1
ATOM 928 N N . VAL A 1 130 ? 3.967 -11.389 -6.280 1.00 98.56 130 VAL A N 1
ATOM 929 C CA . VAL A 1 130 ? 4.028 -12.208 -7.495 1.00 98.56 130 VAL A CA 1
ATOM 930 C C . VAL A 1 130 ? 2.871 -11.831 -8.409 1.00 98.56 130 VAL A C 1
ATOM 932 O O . VAL A 1 130 ? 1.704 -12.023 -8.067 1.00 98.56 130 VAL A O 1
ATOM 935 N N . LEU A 1 131 ? 3.202 -11.297 -9.578 1.00 97.38 131 LEU A N 1
ATOM 936 C CA . LEU A 1 131 ? 2.267 -10.916 -10.622 1.00 97.38 131 LEU A CA 1
ATOM 937 C C . LEU A 1 131 ? 1.934 -12.150 -11.462 1.00 97.38 131 LEU A C 1
ATOM 939 O O . LEU A 1 131 ? 2.779 -12.671 -12.193 1.00 97.38 131 LEU A O 1
ATOM 943 N N . LYS A 1 132 ? 0.686 -12.605 -11.370 1.00 96.00 132 LYS A N 1
ATOM 944 C CA . LYS A 1 132 ? 0.122 -13.613 -12.265 1.00 96.00 132 LYS A CA 1
ATOM 945 C C . LYS A 1 132 ? -0.752 -12.954 -13.321 1.00 96.00 132 LYS A C 1
ATOM 947 O O . LYS A 1 132 ? -1.045 -11.764 -13.274 1.00 96.00 132 LYS A O 1
ATOM 952 N N . LYS A 1 133 ? -1.241 -13.762 -14.261 1.00 91.62 133 LYS A N 1
ATOM 953 C CA . LYS A 1 133 ? -2.094 -13.292 -15.361 1.00 91.62 133 LYS A CA 1
ATOM 954 C C . LYS A 1 133 ? -3.353 -12.540 -14.896 1.00 91.62 133 LYS A C 1
ATOM 956 O O . LYS A 1 133 ? -3.685 -11.516 -15.472 1.00 91.62 133 LYS A O 1
ATOM 961 N N . ASN A 1 134 ? -4.039 -13.056 -13.872 1.00 92.94 134 ASN A N 1
ATOM 962 C CA . ASN A 1 134 ? -5.335 -12.533 -13.406 1.00 92.94 134 ASN A CA 1
ATOM 963 C C . ASN A 1 134 ? -5.342 -12.185 -11.909 1.00 92.94 134 ASN A C 1
ATOM 965 O O . ASN A 1 134 ? -6.400 -11.920 -11.338 1.00 92.94 134 ASN A O 1
ATOM 969 N N . ASN A 1 135 ? -4.197 -12.283 -11.235 1.00 96.25 135 ASN A N 1
ATOM 970 C CA . ASN A 1 135 ? -4.094 -11.976 -9.816 1.00 96.25 135 ASN A CA 1
ATOM 971 C C . ASN A 1 135 ? -2.680 -11.533 -9.438 1.00 96.25 135 ASN A C 1
ATOM 973 O O . ASN A 1 135 ? -1.719 -11.785 -10.159 1.00 96.25 135 ASN A O 1
ATOM 977 N N . ILE A 1 136 ? -2.579 -10.864 -8.299 1.00 97.75 136 ILE A N 1
ATOM 978 C CA . ILE A 1 136 ? -1.331 -10.471 -7.665 1.00 97.75 136 ILE A CA 1
ATOM 979 C C . ILE A 1 136 ? -1.317 -11.114 -6.285 1.00 97.75 136 ILE A C 1
ATOM 981 O O . ILE A 1 136 ? -2.161 -10.801 -5.444 1.00 97.75 136 ILE A O 1
ATOM 985 N N . PHE A 1 137 ? -0.357 -12.003 -6.054 1.00 98.31 137 PHE A N 1
ATOM 986 C CA . PHE A 1 137 ? -0.090 -12.538 -4.726 1.00 98.31 137 PHE A CA 1
ATOM 987 C C . PHE A 1 137 ? 0.785 -11.554 -3.965 1.00 98.31 137 PHE A C 1
ATOM 989 O O . PHE A 1 137 ? 1.896 -11.249 -4.387 1.00 98.31 137 PHE A O 1
ATOM 996 N N . VAL A 1 138 ? 0.291 -11.063 -2.838 1.00 98.38 138 VAL A N 1
ATOM 997 C CA . VAL A 1 138 ? 1.027 -10.188 -1.934 1.00 98.38 138 VAL A CA 1
ATOM 998 C C . VAL A 1 138 ? 1.637 -11.058 -0.846 1.00 98.38 138 VAL A C 1
ATOM 1000 O O . VAL A 1 138 ? 0.968 -11.398 0.132 1.00 98.38 138 VAL A O 1
ATOM 1003 N N . ASN A 1 139 ? 2.910 -11.423 -1.024 1.00 98.12 139 ASN A N 1
ATOM 1004 C CA . ASN A 1 139 ? 3.667 -12.128 0.011 1.00 98.12 139 ASN A CA 1
ATOM 1005 C C . ASN A 1 139 ? 3.888 -11.202 1.203 1.00 98.12 139 ASN A C 1
ATOM 1007 O O . ASN A 1 139 ? 3.760 -11.620 2.351 1.00 98.12 139 ASN A O 1
ATOM 1011 N N . GLN A 1 140 ? 4.209 -9.938 0.913 1.00 97.19 140 GLN A N 1
ATOM 1012 C CA . GLN A 1 140 ? 4.388 -8.906 1.915 1.00 97.19 140 GLN A CA 1
ATOM 1013 C C . GLN A 1 140 ? 4.244 -7.510 1.302 1.00 97.19 140 GLN A C 1
ATOM 1015 O O . GLN A 1 140 ? 4.905 -7.172 0.325 1.00 97.19 140 GLN A O 1
ATOM 1020 N N . ALA A 1 141 ? 3.432 -6.666 1.927 1.00 98.12 141 ALA A N 1
ATOM 1021 C CA . ALA A 1 141 ? 3.446 -5.223 1.720 1.00 98.12 141 ALA A CA 1
ATOM 1022 C C . ALA A 1 141 ? 3.542 -4.542 3.086 1.00 98.12 141 ALA A C 1
ATOM 1024 O O . ALA A 1 141 ? 2.602 -4.610 3.881 1.00 98.12 141 ALA A O 1
ATOM 1025 N N . ASN A 1 142 ? 4.690 -3.943 3.387 1.00 98.06 142 ASN A N 1
ATOM 1026 C CA . ASN A 1 142 ? 4.972 -3.310 4.669 1.00 98.06 142 ASN A CA 1
ATOM 1027 C C . ASN A 1 142 ? 5.020 -1.788 4.526 1.00 98.06 142 ASN A C 1
ATOM 1029 O O . ASN A 1 142 ? 5.570 -1.259 3.560 1.00 98.06 142 ASN A O 1
ATOM 1033 N N . ILE A 1 143 ? 4.452 -1.105 5.513 1.00 97.62 143 ILE A N 1
ATOM 1034 C CA . ILE A 1 143 ? 4.486 0.346 5.655 1.00 97.62 143 ILE A CA 1
ATOM 1035 C C . ILE A 1 143 ? 4.827 0.651 7.112 1.00 97.62 143 ILE A C 1
ATOM 1037 O O . ILE A 1 143 ? 4.110 0.225 8.019 1.00 97.62 143 ILE A O 1
ATOM 1041 N N . ASN A 1 144 ? 5.888 1.417 7.344 1.00 97.00 144 ASN A N 1
ATOM 1042 C CA . ASN A 1 144 ? 6.213 1.962 8.657 1.00 97.00 144 ASN A CA 1
ATOM 1043 C C . ASN A 1 144 ? 5.719 3.406 8.712 1.00 97.00 144 ASN A C 1
ATOM 1045 O O . ASN A 1 144 ? 6.266 4.280 8.047 1.00 97.00 144 ASN A O 1
ATOM 1049 N N . ALA A 1 145 ? 4.662 3.646 9.476 1.00 94.00 145 ALA A N 1
ATOM 1050 C CA . ALA A 1 145 ? 4.022 4.947 9.609 1.00 94.00 145 ALA A CA 1
ATOM 1051 C C . ALA A 1 145 ? 3.307 5.025 10.958 1.00 94.00 145 ALA A C 1
ATOM 1053 O O . ALA A 1 145 ? 3.077 3.999 11.604 1.00 94.00 145 ALA A O 1
ATOM 1054 N N . LEU A 1 146 ? 2.905 6.236 11.357 1.00 92.81 146 LEU A N 1
ATOM 1055 C CA . LEU A 1 146 ? 2.068 6.448 12.542 1.00 92.81 146 LEU A CA 1
ATOM 1056 C C . LEU A 1 146 ? 2.688 5.835 13.813 1.00 92.81 146 LEU A C 1
ATOM 1058 O O . LEU A 1 146 ? 2.011 5.136 14.560 1.00 92.81 146 LEU A O 1
ATOM 1062 N N . GLU A 1 147 ? 3.994 6.030 14.021 1.00 94.25 147 GLU A N 1
ATOM 1063 C CA . GLU A 1 147 ? 4.764 5.486 15.161 1.00 94.25 147 GLU A CA 1
ATOM 1064 C C . GLU A 1 147 ? 4.882 3.943 15.213 1.00 94.25 147 GLU A C 1
ATOM 1066 O O . GLU A 1 147 ? 5.508 3.399 16.125 1.00 94.25 147 GLU A O 1
ATOM 1071 N N . GLY A 1 148 ? 4.335 3.228 14.226 1.00 96.50 148 GLY A N 1
ATOM 1072 C CA . GLY A 1 148 ? 4.288 1.770 14.188 1.00 96.50 148 GLY A CA 1
ATOM 1073 C C . GLY A 1 148 ? 4.497 1.198 12.789 1.00 96.50 148 GLY A C 1
ATOM 1074 O O . GLY A 1 148 ? 5.166 1.789 11.939 1.00 96.50 148 GLY A O 1
ATOM 1075 N N . SER A 1 149 ? 3.937 0.012 12.556 1.00 97.44 149 SER A N 1
ATOM 1076 C CA . SER A 1 149 ? 3.973 -0.636 11.249 1.00 97.44 149 SER A CA 1
ATOM 1077 C C . SER A 1 149 ? 2.677 -1.351 10.890 1.00 97.44 149 SER A C 1
ATOM 1079 O O . SER A 1 149 ? 1.942 -1.852 11.745 1.00 97.44 149 SER A O 1
ATOM 1081 N N . LEU A 1 150 ? 2.417 -1.393 9.588 1.00 97.56 150 LEU A N 1
ATOM 1082 C CA . LEU A 1 150 ? 1.323 -2.106 8.956 1.00 97.56 150 LEU A CA 1
ATOM 1083 C C . LEU A 1 150 ? 1.927 -3.110 7.978 1.00 97.56 150 LEU A C 1
ATOM 1085 O O . LEU A 1 150 ? 2.796 -2.763 7.182 1.00 97.56 150 LEU A O 1
ATOM 1089 N N . THR A 1 151 ? 1.492 -4.364 8.041 1.00 98.12 151 THR A N 1
ATOM 1090 C CA . THR A 1 151 ? 1.893 -5.404 7.085 1.00 98.12 151 THR A CA 1
ATOM 1091 C C . THR A 1 151 ? 0.658 -6.049 6.487 1.00 98.12 151 THR A C 1
ATOM 1093 O O . THR A 1 151 ? -0.241 -6.443 7.224 1.00 98.12 151 THR A O 1
ATOM 1096 N N . ASN A 1 152 ? 0.622 -6.165 5.164 1.00 97.88 152 ASN A N 1
ATOM 1097 C CA . ASN A 1 152 ? -0.457 -6.811 4.433 1.00 97.88 152 ASN A CA 1
ATOM 1098 C C . ASN A 1 152 ? 0.053 -8.041 3.687 1.00 97.88 152 ASN A C 1
ATOM 1100 O O . ASN A 1 152 ? 1.136 -8.009 3.095 1.00 97.88 152 ASN A O 1
ATOM 1104 N N . THR A 1 153 ? -0.756 -9.094 3.692 1.00 98.50 153 THR A N 1
ATOM 1105 C CA . THR A 1 153 ? -0.581 -10.300 2.876 1.00 98.50 153 THR A CA 1
ATOM 1106 C C . THR A 1 153 ? -1.924 -10.690 2.273 1.00 98.50 153 THR A C 1
ATOM 1108 O O . THR A 1 153 ? -2.966 -10.396 2.857 1.00 98.50 153 THR A O 1
ATOM 1111 N N . GLY A 1 154 ? -1.935 -11.319 1.100 1.00 98.12 154 GLY A N 1
ATOM 1112 C CA . GLY A 1 154 ? -3.195 -11.702 0.463 1.00 98.12 154 GLY A CA 1
ATOM 1113 C C . GLY A 1 154 ? -3.110 -11.855 -1.045 1.00 98.12 154 GLY A C 1
ATOM 1114 O O . GLY A 1 154 ? -2.029 -11.982 -1.613 1.00 98.12 154 GLY A O 1
ATOM 1115 N N . THR A 1 155 ? -4.269 -11.836 -1.693 1.00 98.31 155 THR A N 1
ATOM 1116 C CA . THR A 1 155 ? -4.405 -11.932 -3.145 1.00 98.31 155 THR A CA 1
ATOM 1117 C C . THR A 1 155 ? -5.321 -10.830 -3.657 1.00 98.31 155 THR A C 1
ATOM 1119 O O . THR A 1 155 ? -6.452 -10.679 -3.196 1.00 98.31 155 THR A O 1
ATOM 1122 N N . LEU A 1 156 ? -4.836 -10.075 -4.640 1.00 97.50 156 LEU A N 1
ATOM 1123 C CA . LEU A 1 156 ? -5.638 -9.143 -5.426 1.00 97.50 156 LEU A CA 1
ATOM 1124 C C . LEU A 1 156 ? -6.019 -9.818 -6.744 1.00 97.50 156 LEU A C 1
ATOM 1126 O O . LEU A 1 156 ? -5.156 -10.112 -7.565 1.00 97.50 156 LEU A O 1
ATOM 1130 N N . TYR A 1 157 ? -7.301 -10.061 -6.959 1.00 96.69 157 TYR A N 1
ATOM 1131 C CA . TYR A 1 157 ? -7.862 -10.611 -8.185 1.00 96.69 157 TYR A CA 1
ATOM 1132 C C . TYR A 1 157 ? -8.257 -9.481 -9.138 1.00 96.69 157 TYR A C 1
ATOM 1134 O O . TYR A 1 157 ? -8.933 -8.527 -8.749 1.00 96.69 157 TYR A O 1
ATOM 1142 N N . LEU A 1 158 ? -7.832 -9.614 -10.393 1.00 90.94 158 LEU A N 1
ATOM 1143 C CA . LEU A 1 158 ? -7.994 -8.635 -11.466 1.00 90.94 158 LEU A CA 1
ATOM 1144 C C . LEU A 1 158 ? -8.749 -9.293 -12.629 1.00 90.94 158 LEU A C 1
ATOM 1146 O O . LEU A 1 158 ? -8.164 -9.622 -13.660 1.00 90.94 158 LEU A O 1
ATOM 1150 N N . ASN A 1 159 ? -10.036 -9.574 -12.429 1.00 86.38 159 ASN A N 1
ATOM 1151 C CA . ASN A 1 159 ? -10.904 -10.169 -13.448 1.00 86.38 159 ASN A CA 1
ATOM 1152 C C . ASN A 1 159 ? -11.982 -9.157 -13.879 1.00 86.38 159 ASN A C 1
ATOM 1154 O O . ASN A 1 159 ? -11.682 -7.976 -14.024 1.00 86.38 159 ASN A O 1
ATOM 1158 N N . GLU A 1 160 ? -13.229 -9.584 -14.102 1.00 80.19 160 GLU A N 1
ATOM 1159 C CA . GLU A 1 160 ? -14.345 -8.655 -14.361 1.00 80.19 160 GLU A CA 1
ATOM 1160 C C . GLU A 1 160 ? -14.637 -7.726 -13.166 1.00 80.19 160 GLU A C 1
ATOM 1162 O O . GLU A 1 160 ? -15.270 -6.682 -13.322 1.00 80.19 160 GLU A O 1
ATOM 1167 N N . SER A 1 161 ? -14.170 -8.099 -11.972 1.00 86.06 161 SER A N 1
ATOM 1168 C CA . SER A 1 161 ? -14.222 -7.293 -10.756 1.00 86.06 161 SER A CA 1
ATOM 1169 C C . SER A 1 161 ? -12.835 -7.186 -10.128 1.00 86.06 161 SER A C 1
ATOM 1171 O O . SER A 1 161 ? -11.993 -8.071 -10.282 1.00 86.06 161 SER A O 1
ATOM 1173 N N . ILE A 1 162 ? -12.602 -6.107 -9.387 1.00 93.00 162 ILE A N 1
ATOM 1174 C CA . ILE A 1 162 ? -11.423 -5.999 -8.530 1.00 93.00 162 ILE A CA 1
ATOM 1175 C C . ILE A 1 162 ? -11.807 -6.622 -7.194 1.00 93.00 162 ILE A C 1
ATOM 1177 O O . ILE A 1 162 ? -12.757 -6.163 -6.560 1.00 93.00 162 ILE A O 1
ATOM 1181 N N . ALA A 1 163 ? -11.097 -7.659 -6.760 1.00 96.38 163 ALA A N 1
ATOM 1182 C CA . ALA A 1 163 ? -11.352 -8.283 -5.466 1.00 96.38 163 ALA A CA 1
ATOM 1183 C C . ALA A 1 163 ? -10.061 -8.479 -4.679 1.00 96.38 163 ALA A C 1
ATOM 1185 O O . ALA A 1 163 ? -9.042 -8.863 -5.237 1.00 96.38 163 ALA A O 1
ATOM 1186 N N . TRP A 1 164 ? -10.111 -8.237 -3.379 1.00 97.12 164 TRP A N 1
ATOM 1187 C CA . TRP A 1 164 ? -9.014 -8.466 -2.453 1.00 97.12 164 TRP A CA 1
ATOM 1188 C C . TRP A 1 164 ? -9.455 -9.459 -1.391 1.00 97.12 164 TRP A C 1
ATOM 1190 O O . TRP A 1 164 ? -10.540 -9.325 -0.831 1.00 97.12 164 TRP A O 1
ATOM 1200 N N . GLU A 1 165 ? -8.589 -10.413 -1.089 1.00 98.00 165 GLU A N 1
ATOM 1201 C CA . GLU A 1 165 ? -8.692 -11.264 0.087 1.00 98.00 165 GLU A CA 1
ATOM 1202 C C . GLU A 1 165 ? -7.339 -11.271 0.784 1.00 98.00 165 GLU A C 1
ATOM 1204 O O . GLU A 1 165 ? -6.331 -11.659 0.189 1.00 98.00 165 GLU A O 1
ATOM 1209 N N . GLY A 1 166 ? -7.295 -10.830 2.037 1.00 97.88 166 GLY A N 1
ATOM 1210 C CA . GLY A 1 166 ? -6.029 -10.755 2.743 1.00 97.88 166 GLY A CA 1
ATOM 1211 C C . GLY A 1 166 ? -6.123 -10.308 4.186 1.00 97.88 166 GLY A C 1
ATOM 1212 O O . GLY A 1 166 ? -7.186 -9.943 4.690 1.00 97.88 166 GLY A O 1
ATOM 1213 N N . LYS A 1 167 ? -4.965 -10.323 4.833 1.00 98.25 167 LYS A N 1
ATOM 1214 C CA . LYS A 1 167 ? -4.776 -10.018 6.243 1.00 98.25 167 LYS A CA 1
ATOM 1215 C C . LYS A 1 167 ? -3.955 -8.750 6.404 1.00 98.25 167 LYS A C 1
ATOM 1217 O O . LYS A 1 167 ? -2.873 -8.627 5.829 1.00 98.25 167 LYS A O 1
ATOM 1222 N N . THR A 1 168 ? -4.430 -7.851 7.256 1.00 97.75 168 THR A N 1
ATOM 1223 C CA . THR A 1 168 ? -3.683 -6.686 7.731 1.00 97.75 168 THR A CA 1
ATOM 1224 C C . THR A 1 168 ? -3.231 -6.931 9.163 1.00 97.75 168 THR A C 1
ATOM 1226 O O . THR A 1 168 ? -4.046 -7.189 10.044 1.00 97.75 168 THR A O 1
ATOM 1229 N N . THR A 1 169 ? -1.929 -6.816 9.410 1.00 98.19 169 THR A N 1
ATOM 1230 C CA . THR A 1 169 ? -1.329 -6.853 10.748 1.00 98.19 169 THR A CA 1
ATOM 1231 C C . THR A 1 169 ? -0.861 -5.458 11.134 1.00 98.19 169 THR A C 1
ATOM 1233 O O . THR A 1 169 ? -0.094 -4.831 10.402 1.00 98.19 169 THR A O 1
ATOM 1236 N N . LEU A 1 170 ? -1.304 -4.986 12.293 1.00 98.06 170 LEU A N 1
ATOM 1237 C CA . LEU A 1 170 ? -0.904 -3.721 12.901 1.00 98.06 170 LEU A CA 1
ATOM 1238 C C . LEU A 1 170 ? 0.076 -4.003 14.038 1.00 98.06 170 LEU A C 1
ATOM 1240 O O . LEU A 1 170 ? -0.148 -4.911 14.844 1.00 98.06 170 LEU A O 1
ATOM 1244 N N . LYS A 1 171 ? 1.132 -3.199 14.146 1.00 98.25 171 LYS A N 1
ATOM 1245 C CA . LYS A 1 171 ? 2.076 -3.253 15.263 1.00 98.25 171 LYS A CA 1
ATOM 1246 C C . LYS A 1 171 ? 2.391 -1.849 15.756 1.00 98.25 171 LYS A C 1
ATOM 1248 O O . LYS A 1 171 ? 3.051 -1.079 15.068 1.00 98.25 171 LYS A O 1
ATOM 1253 N N . ASN A 1 172 ? 1.973 -1.560 16.983 1.00 97.56 172 ASN A N 1
ATOM 1254 C CA . ASN A 1 172 ? 2.217 -0.305 17.693 1.00 97.56 172 ASN A CA 1
ATOM 1255 C C . ASN A 1 172 ? 1.792 0.968 16.935 1.00 97.56 172 ASN A C 1
ATOM 1257 O O . ASN A 1 172 ? 2.405 2.013 17.107 1.00 97.56 172 ASN A O 1
ATOM 1261 N N . VAL A 1 173 ? 0.740 0.899 16.121 1.00 96.94 173 VAL A N 1
ATOM 1262 C CA . VAL A 1 173 ? 0.240 2.047 15.351 1.00 96.94 173 VAL A CA 1
ATOM 1263 C C . VAL A 1 173 ? -0.439 3.065 16.275 1.00 96.94 173 VAL A C 1
ATOM 1265 O O . VAL A 1 173 ? -1.189 2.704 17.178 1.00 96.94 173 VAL A O 1
ATOM 1268 N N . SER A 1 174 ? -0.197 4.351 16.058 1.00 95.44 174 SER A N 1
ATOM 1269 C CA . SER A 1 174 ? -0.786 5.453 16.820 1.00 95.44 174 SER A CA 1
ATOM 1270 C C . SER A 1 174 ? -1.915 6.109 16.031 1.00 95.44 174 SER A C 1
ATOM 1272 O O . SER A 1 174 ? -1.715 6.607 14.926 1.00 95.44 174 SER A O 1
ATOM 1274 N N . GLY A 1 175 ? -3.122 6.140 16.599 1.00 93.94 175 GLY A N 1
ATOM 1275 C CA . GLY A 1 175 ? -4.248 6.875 16.020 1.00 93.94 175 GLY A CA 1
ATOM 1276 C C . GLY A 1 175 ? -4.201 8.382 16.297 1.00 93.94 175 GLY A C 1
ATOM 1277 O O . GLY A 1 175 ? -5.026 9.122 15.757 1.00 93.94 175 GLY A O 1
ATOM 1278 N N . ARG A 1 176 ? -3.259 8.857 17.129 1.00 91.88 176 ARG A N 1
ATOM 1279 C CA . ARG A 1 176 ? -3.262 10.236 17.647 1.00 91.88 176 ARG A CA 1
ATOM 1280 C C . ARG A 1 176 ? -3.080 11.315 16.597 1.00 91.88 176 ARG A C 1
ATOM 1282 O O . ARG A 1 176 ? -3.508 12.444 16.818 1.00 91.88 176 ARG A O 1
ATOM 1289 N N . GLN A 1 177 ? -2.515 10.959 15.450 1.00 87.06 177 GLN A N 1
ATOM 1290 C CA . GLN A 1 177 ? -2.420 11.870 14.318 1.00 87.06 177 GLN A CA 1
ATOM 1291 C C . GLN A 1 177 ? -3.799 12.296 13.783 1.00 87.06 177 GLN A C 1
ATOM 1293 O O . GLN A 1 177 ? -3.939 13.401 13.271 1.00 87.06 177 GLN A O 1
ATOM 1298 N N . PHE A 1 178 ? -4.825 11.450 13.921 1.00 88.81 178 PHE A N 1
ATOM 1299 C CA . PHE A 1 178 ? -6.182 11.748 13.449 1.00 88.81 178 PHE A CA 1
ATOM 1300 C C . PHE A 1 178 ? -7.078 12.331 14.545 1.00 88.81 178 PHE A C 1
ATOM 1302 O O . PHE A 1 178 ? -7.995 13.097 14.259 1.00 88.81 178 PHE A O 1
ATOM 1309 N N . SER A 1 179 ? -6.845 11.957 15.804 1.00 90.44 179 SER A N 1
ATOM 1310 C CA . SER A 1 179 ? -7.568 12.497 16.953 1.00 90.44 179 SER A CA 1
ATOM 1311 C C . SER A 1 179 ? -6.751 12.319 18.223 1.00 90.44 179 SER A C 1
ATOM 1313 O O . SER A 1 179 ? -6.300 11.217 18.520 1.00 90.44 179 SER A O 1
ATOM 1315 N N . THR A 1 180 ? -6.648 13.364 19.039 1.00 88.88 180 THR A N 1
ATOM 1316 C CA . THR A 1 180 ? -6.003 13.308 20.362 1.00 88.88 180 THR A CA 1
ATOM 1317 C C . THR A 1 180 ? -6.642 12.287 21.310 1.00 88.88 180 THR A C 1
ATOM 1319 O O . THR A 1 180 ? -5.993 11.856 22.261 1.00 88.88 180 THR A O 1
ATOM 1322 N N . TYR A 1 181 ? -7.885 11.869 21.046 1.00 90.50 181 TYR A N 1
ATOM 1323 C CA . TYR A 1 181 ? -8.608 10.857 21.820 1.00 90.50 181 TYR A CA 1
ATOM 1324 C C . TYR A 1 181 ? -8.563 9.458 21.190 1.00 90.50 181 TYR A C 1
ATOM 1326 O O . TYR A 1 181 ? -9.181 8.536 21.717 1.00 90.50 181 TYR A O 1
ATOM 1334 N N . ALA A 1 182 ? -7.864 9.274 20.069 1.00 93.88 182 ALA A N 1
ATOM 1335 C CA . ALA A 1 182 ? -7.693 7.957 19.472 1.00 93.88 182 ALA A CA 1
ATOM 1336 C C . ALA A 1 182 ? -6.704 7.095 20.284 1.00 93.88 182 ALA A C 1
ATOM 1338 O O . ALA A 1 182 ? -5.805 7.631 20.937 1.00 93.88 182 ALA A O 1
ATOM 1339 N N . PRO A 1 183 ? -6.825 5.755 20.230 1.00 95.19 183 PRO A N 1
ATOM 1340 C CA . PRO A 1 183 ? -5.876 4.868 20.889 1.00 95.19 183 PRO A CA 1
ATOM 1341 C C . PRO A 1 183 ? -4.459 4.970 20.306 1.00 95.19 183 PRO A C 1
ATOM 1343 O O . PRO A 1 183 ? -4.252 5.211 19.116 1.00 95.19 183 PRO A O 1
ATOM 1346 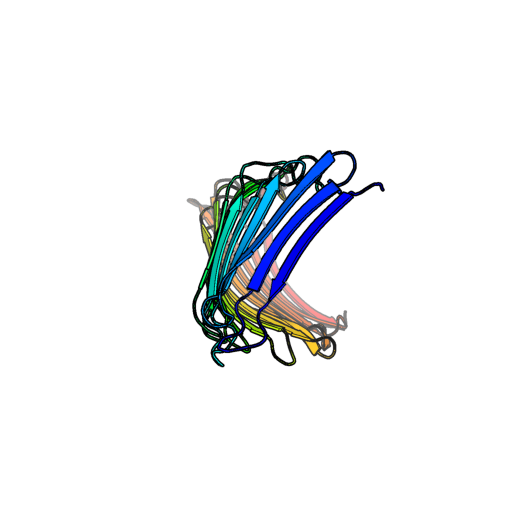N N . GLU A 1 184 ? -3.478 4.700 21.155 1.00 96.50 184 GLU A N 1
ATOM 1347 C CA . GLU A 1 184 ? -2.068 4.529 20.814 1.00 96.50 184 GLU A CA 1
ATOM 1348 C C . GLU A 1 184 ? -1.676 3.048 20.851 1.00 96.50 184 GLU A C 1
ATOM 1350 O O . GLU A 1 184 ? -2.401 2.211 21.397 1.00 96.50 184 GLU A O 1
ATOM 1355 N N . LYS A 1 185 ? -0.488 2.721 20.327 1.00 97.44 185 LYS A N 1
ATOM 1356 C CA . LYS A 1 185 ? 0.107 1.372 20.382 1.00 97.44 185 LYS A CA 1
ATOM 1357 C C . LYS A 1 185 ? -0.831 0.269 19.867 1.00 97.44 185 LYS A C 1
ATOM 1359 O O . LYS A 1 185 ? -0.814 -0.862 20.356 1.00 97.44 185 LYS A O 1
ATOM 1364 N N . ILE A 1 186 ? -1.638 0.602 18.868 1.00 97.94 186 ILE A N 1
ATOM 1365 C CA . ILE A 1 186 ? -2.623 -0.276 18.254 1.00 97.94 186 ILE A CA 1
ATOM 1366 C C . ILE A 1 186 ? -1.901 -1.453 17.597 1.00 97.94 186 ILE A C 1
ATOM 1368 O O . ILE A 1 186 ? -1.052 -1.268 16.723 1.00 97.94 186 ILE A O 1
ATOM 1372 N N . SER A 1 187 ? -2.230 -2.665 18.032 1.00 98.56 187 SER A N 1
ATOM 1373 C CA . SER A 1 187 ? -1.636 -3.906 17.539 1.00 98.56 187 SER A CA 1
ATOM 1374 C C . SER A 1 187 ? -2.689 -4.995 17.405 1.00 98.56 187 SER A C 1
ATOM 1376 O O . SER A 1 187 ? -3.537 -5.144 18.287 1.00 98.56 187 SER A O 1
ATOM 1378 N N . GLY A 1 188 ? -2.631 -5.776 16.334 1.00 98.00 188 GLY A N 1
ATOM 1379 C CA . GLY A 1 188 ? -3.618 -6.819 16.076 1.00 98.00 188 GLY A CA 1
ATOM 1380 C C . GLY A 1 188 ? -3.696 -7.223 14.616 1.00 98.00 188 GLY A C 1
ATOM 1381 O O . GLY A 1 188 ? -2.887 -6.789 13.798 1.00 98.00 188 GLY A O 1
ATOM 1382 N N . GLU A 1 189 ? -4.694 -8.039 14.302 1.00 97.69 189 GLU A N 1
ATOM 1383 C CA . GLU A 1 189 ? -4.920 -8.579 12.964 1.00 97.69 189 GLU A CA 1
ATOM 1384 C C . GLU A 1 189 ? -6.364 -8.340 12.520 1.00 97.69 189 GLU A C 1
ATOM 1386 O O . GLU A 1 189 ? -7.292 -8.313 13.338 1.00 97.69 189 GLU A O 1
ATOM 1391 N N . ILE A 1 190 ? -6.532 -8.138 11.214 1.00 97.62 190 ILE A N 1
ATOM 1392 C CA . ILE A 1 190 ? -7.822 -7.956 10.552 1.00 97.62 190 ILE A CA 1
ATOM 1393 C C . ILE A 1 190 ? -7.794 -8.755 9.253 1.00 97.62 190 ILE A C 1
ATOM 1395 O O . ILE A 1 190 ? -6.990 -8.456 8.368 1.00 97.62 190 ILE A O 1
ATOM 1399 N N . ASP A 1 191 ? -8.689 -9.732 9.125 1.00 98.12 191 ASP A N 1
ATOM 1400 C CA . ASP A 1 191 ? -8.925 -10.415 7.858 1.00 98.12 191 ASP A CA 1
ATOM 1401 C C . ASP A 1 191 ? -9.961 -9.630 7.052 1.00 98.12 191 ASP A C 1
ATOM 1403 O O . ASP A 1 191 ? -10.971 -9.154 7.575 1.00 98.12 191 ASP A O 1
ATOM 1407 N N . SER A 1 192 ? -9.699 -9.446 5.764 1.00 97.50 192 SER A N 1
ATOM 1408 C CA . SER A 1 192 ? -10.469 -8.556 4.902 1.00 97.50 192 SER A CA 1
ATOM 1409 C C . SER A 1 192 ? -10.774 -9.214 3.565 1.00 97.50 192 SER A C 1
ATOM 1411 O O . SER A 1 192 ? -9.896 -9.772 2.912 1.00 97.50 192 SER A O 1
ATOM 1413 N N . ILE A 1 193 ? -12.035 -9.115 3.152 1.00 97.56 193 ILE A N 1
ATOM 1414 C CA . ILE A 1 193 ? -12.481 -9.422 1.795 1.00 97.56 193 ILE A CA 1
ATOM 1415 C C . ILE A 1 193 ? -13.145 -8.175 1.235 1.00 97.56 193 ILE A C 1
ATOM 1417 O O . ILE A 1 193 ? -14.099 -7.663 1.821 1.00 97.56 193 ILE A O 1
ATOM 1421 N N . LEU A 1 194 ? -12.645 -7.686 0.110 1.00 96.44 194 LEU A N 1
ATOM 1422 C CA . LEU A 1 194 ? -13.192 -6.545 -0.613 1.00 96.44 194 LEU A CA 1
ATOM 1423 C C . LEU A 1 194 ? -13.526 -6.994 -2.030 1.00 96.44 194 LEU A C 1
ATOM 1425 O O . LEU A 1 194 ? -12.760 -7.722 -2.651 1.00 96.44 194 LEU A O 1
ATOM 1429 N N . GLN A 1 195 ? -14.642 -6.527 -2.564 1.00 95.94 195 GLN A N 1
ATOM 1430 C CA . GLN A 1 195 ? -14.972 -6.689 -3.970 1.00 95.94 195 GLN A CA 1
ATOM 1431 C C . GLN A 1 195 ? -15.569 -5.390 -4.486 1.00 95.94 195 GLN A C 1
ATOM 1433 O O . GLN A 1 195 ? -16.469 -4.822 -3.873 1.00 95.94 195 GLN A O 1
ATOM 1438 N N . TYR A 1 196 ? -15.072 -4.930 -5.624 1.00 94.50 196 TYR A N 1
ATOM 1439 C CA . TYR A 1 196 ? -15.562 -3.750 -6.304 1.00 94.50 196 TYR A CA 1
ATOM 1440 C C . TYR A 1 196 ? -15.829 -4.055 -7.775 1.00 94.50 196 TYR A C 1
ATOM 1442 O O . TYR A 1 196 ? -15.000 -4.631 -8.484 1.00 94.50 196 TYR A O 1
ATOM 1450 N N . SER A 1 197 ? -16.997 -3.631 -8.240 1.00 91.75 197 SER A N 1
ATOM 1451 C CA . SER A 1 197 ? -17.316 -3.535 -9.662 1.00 91.75 197 SER A CA 1
ATOM 1452 C C . SER A 1 197 ? -18.204 -2.319 -9.894 1.00 91.75 197 SER A C 1
ATOM 1454 O O . SER A 1 197 ? -18.968 -1.933 -9.011 1.00 91.75 197 SER A O 1
ATOM 1456 N N . GLU A 1 198 ? -18.160 -1.732 -11.088 1.00 87.44 198 GLU A N 1
ATOM 1457 C CA . GLU A 1 198 ? -19.021 -0.584 -11.405 1.00 87.44 198 GLU A CA 1
ATOM 1458 C C . GLU A 1 198 ? -20.513 -0.923 -11.264 1.00 87.44 198 GLU A C 1
ATOM 1460 O O . GLU A 1 198 ? -21.291 -0.124 -10.751 1.00 87.44 198 GLU A O 1
ATOM 1465 N N . ARG A 1 199 ? -20.916 -2.133 -11.679 1.00 85.75 199 ARG A N 1
ATOM 1466 C CA . ARG A 1 199 ? -22.316 -2.586 -11.620 1.00 85.75 199 ARG A CA 1
ATOM 1467 C C . ARG A 1 199 ? -22.746 -3.038 -10.224 1.00 85.75 199 ARG A C 1
ATOM 1469 O O . ARG A 1 199 ? -23.900 -2.849 -9.858 1.00 85.75 199 ARG A O 1
ATOM 1476 N N . GLY A 1 200 ? -21.842 -3.674 -9.481 1.00 84.94 200 GLY A N 1
ATOM 1477 C CA . GLY A 1 200 ? -22.111 -4.270 -8.169 1.00 84.94 200 GLY A CA 1
ATOM 1478 C C . GLY A 1 200 ? -21.699 -3.398 -6.985 1.00 84.94 200 GLY A C 1
ATOM 1479 O O . GLY A 1 200 ? -21.910 -3.796 -5.850 1.00 84.94 200 GLY A O 1
ATOM 1480 N N . GLY A 1 201 ? -21.119 -2.219 -7.206 1.00 91.50 201 GLY A N 1
ATOM 1481 C CA . GLY A 1 201 ? -20.634 -1.361 -6.128 1.00 91.50 201 GLY A CA 1
ATOM 1482 C C . GLY A 1 201 ? -19.551 -2.023 -5.268 1.00 91.50 201 GLY A C 1
ATOM 1483 O O . GLY A 1 201 ? -18.895 -2.983 -5.678 1.00 91.50 201 GLY A O 1
ATOM 1484 N N . LEU A 1 202 ? -19.345 -1.467 -4.072 1.00 94.38 202 LEU A N 1
ATOM 1485 C CA . LEU A 1 202 ? -18.384 -1.967 -3.092 1.00 94.38 202 LEU A CA 1
ATOM 1486 C C . LEU A 1 202 ? -19.049 -2.968 -2.140 1.00 94.38 202 LEU A C 1
ATOM 1488 O O . LEU A 1 202 ? -20.038 -2.653 -1.475 1.00 94.38 202 LEU A O 1
ATOM 1492 N N . HIS A 1 203 ? -18.435 -4.135 -2.013 1.00 96.06 203 HIS A N 1
ATOM 1493 C CA . HIS A 1 203 ? -18.682 -5.107 -0.961 1.00 96.06 203 HIS A CA 1
ATOM 1494 C C . HIS A 1 203 ? -17.433 -5.230 -0.092 1.00 96.06 203 HIS A C 1
ATOM 1496 O O . HIS A 1 203 ? -16.318 -5.313 -0.602 1.00 96.06 203 HIS A O 1
ATOM 1502 N N . MET A 1 204 ? -17.616 -5.254 1.223 1.00 96.81 204 MET A N 1
ATOM 1503 C CA . MET A 1 204 ? -16.534 -5.381 2.192 1.00 96.81 204 MET A CA 1
ATOM 1504 C C . MET A 1 204 ? -16.953 -6.314 3.322 1.00 96.81 204 MET A C 1
ATOM 1506 O O . MET A 1 204 ? -18.065 -6.221 3.835 1.00 96.81 204 MET A O 1
ATOM 1510 N N . SER A 1 205 ? -16.044 -7.179 3.751 1.00 97.75 205 SER A N 1
ATOM 1511 C CA . SER A 1 205 ? -16.168 -7.995 4.950 1.00 97.75 205 SER A CA 1
ATOM 1512 C C . SER A 1 205 ? -14.866 -7.906 5.734 1.00 97.75 205 SER A C 1
ATOM 1514 O O . SER A 1 205 ? -13.823 -8.323 5.243 1.00 97.75 205 SER A O 1
ATOM 1516 N N . LEU A 1 206 ? -14.939 -7.361 6.944 1.00 97.50 206 LEU A N 1
ATOM 1517 C CA . LEU A 1 206 ? -13.882 -7.400 7.946 1.00 97.50 206 LEU A CA 1
ATOM 1518 C C . LEU A 1 206 ? -14.214 -8.526 8.921 1.00 97.50 206 LEU A C 1
ATOM 1520 O O . LEU A 1 206 ? -15.291 -8.529 9.527 1.00 97.50 206 LEU A O 1
ATOM 1524 N N . ARG A 1 207 ? -13.315 -9.493 9.037 1.00 96.00 207 ARG A N 1
ATOM 1525 C CA . ARG A 1 207 ? -13.473 -10.726 9.806 1.00 96.00 207 ARG A CA 1
ATOM 1526 C C . ARG A 1 207 ? -12.358 -10.835 10.824 1.00 96.00 207 ARG A C 1
ATOM 1528 O O . ARG A 1 207 ? -11.303 -10.223 10.664 1.00 96.00 207 ARG A O 1
ATOM 1535 N N . ASP A 1 208 ? -12.645 -11.586 11.882 1.00 92.94 208 ASP A N 1
ATOM 1536 C CA . ASP A 1 208 ? -11.677 -11.957 12.913 1.00 92.94 208 ASP A CA 1
ATOM 1537 C C . ASP A 1 208 ? -10.876 -10.769 13.476 1.00 92.94 208 ASP A C 1
ATOM 1539 O O . ASP A 1 208 ? -9.763 -10.928 13.979 1.00 92.94 208 ASP A 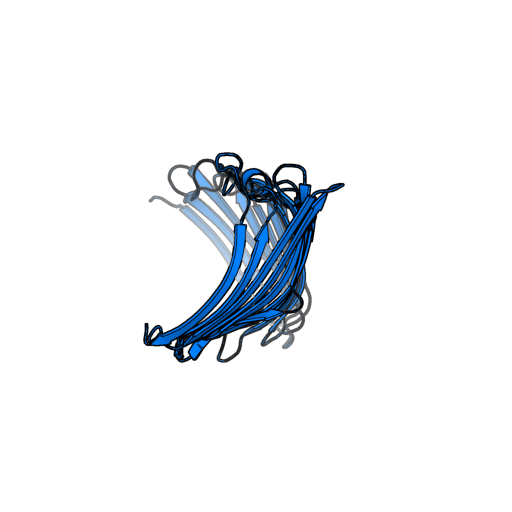O 1
ATOM 1543 N N . MET A 1 209 ? -11.469 -9.565 13.442 1.00 96.75 209 MET A N 1
ATOM 1544 C CA . MET A 1 209 ? -10.820 -8.334 13.869 1.00 96.75 209 MET A CA 1
ATOM 1545 C C . MET A 1 209 ? -10.525 -8.458 15.354 1.00 96.75 209 MET A C 1
ATOM 1547 O O . MET A 1 209 ? -11.442 -8.456 16.175 1.00 96.75 209 MET A O 1
ATOM 1551 N N . THR A 1 210 ? -9.244 -8.557 15.686 1.00 96.12 210 THR A N 1
ATOM 1552 C CA . THR A 1 210 ? -8.758 -8.652 17.059 1.00 96.12 210 THR A CA 1
ATOM 1553 C C . THR A 1 210 ? -7.644 -7.644 17.225 1.00 96.12 210 THR A C 1
ATOM 1555 O O . THR A 1 210 ? -6.508 -7.872 16.815 1.00 96.12 210 THR A O 1
ATOM 1558 N N . VAL A 1 211 ? -7.989 -6.509 17.822 1.00 97.50 211 VAL A N 1
ATOM 1559 C CA . VAL A 1 211 ? -7.102 -5.360 17.965 1.00 97.50 211 VAL A CA 1
ATOM 1560 C C . VAL A 1 211 ? -6.981 -4.997 19.436 1.00 97.50 211 VAL A C 1
ATOM 1562 O O . VAL A 1 211 ? -7.951 -5.003 20.188 1.00 97.50 211 VAL A O 1
ATOM 1565 N N . SER A 1 212 ? -5.768 -4.677 19.852 1.00 97.94 212 SER A N 1
ATOM 1566 C CA . SER A 1 212 ? -5.435 -4.156 21.171 1.00 97.94 212 SER A CA 1
ATOM 1567 C C . SER A 1 212 ? -4.786 -2.788 21.030 1.00 97.94 212 SER A C 1
ATOM 1569 O O . SER A 1 212 ? -4.270 -2.460 19.966 1.00 97.94 212 SER A O 1
ATOM 1571 N N . GLY A 1 213 ? -4.808 -1.985 22.082 1.00 97.69 213 GLY A N 1
ATOM 1572 C CA . GLY A 1 213 ? -4.149 -0.686 22.111 1.00 97.69 213 GLY A CA 1
ATOM 1573 C C . GLY A 1 213 ? -4.168 -0.086 23.507 1.00 97.69 213 GLY A C 1
ATOM 1574 O O . GLY A 1 213 ? -4.518 -0.750 24.484 1.00 97.69 213 GLY A O 1
ATOM 1575 N N . VAL A 1 214 ? -3.805 1.185 23.600 1.00 96.75 214 VAL A N 1
ATOM 1576 C CA . VAL A 1 214 ? -3.854 1.969 24.832 1.00 96.75 214 VAL A CA 1
ATOM 1577 C C . VAL A 1 214 ? -4.698 3.205 24.573 1.00 96.75 214 VAL A C 1
ATOM 1579 O O . VAL A 1 214 ? -4.354 4.027 23.732 1.00 96.75 214 VAL A O 1
ATOM 1582 N N . LEU A 1 215 ? -5.801 3.346 25.296 1.00 95.38 215 LEU A N 1
ATOM 1583 C CA . LEU A 1 215 ? -6.673 4.514 25.235 1.00 95.38 215 LEU A CA 1
ATOM 1584 C C . LEU A 1 215 ? -6.653 5.199 26.600 1.00 95.38 215 LEU A C 1
ATOM 1586 O O . LEU A 1 215 ? -6.945 4.553 27.603 1.00 95.38 215 LEU A O 1
ATOM 1590 N N . GLN A 1 216 ? -6.277 6.480 26.639 1.00 92.31 216 GLN A N 1
ATOM 1591 C CA . GLN A 1 216 ? -6.176 7.268 27.880 1.00 92.31 216 GLN A CA 1
ATOM 1592 C C . GLN A 1 216 ? -5.336 6.572 28.970 1.00 92.31 216 GLN A C 1
ATOM 1594 O O . GLN A 1 216 ? -5.727 6.478 30.132 1.00 92.31 216 GLN A O 1
ATOM 1599 N N . GLY A 1 217 ? -4.189 6.008 28.572 1.00 92.12 217 GLY A N 1
ATOM 1600 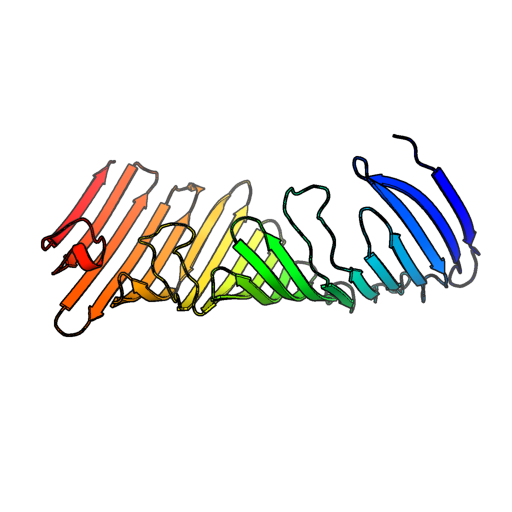C CA . GLY A 1 217 ? -3.284 5.276 29.467 1.00 92.12 217 GLY A CA 1
ATOM 1601 C C . GLY A 1 217 ? -3.766 3.881 29.885 1.00 92.12 217 GLY A C 1
ATOM 1602 O O . GLY A 1 217 ? -3.045 3.187 30.598 1.00 92.12 217 GLY A O 1
ATOM 1603 N N . LYS A 1 218 ? -4.943 3.437 29.428 1.00 94.38 218 LYS A N 1
ATOM 1604 C CA . LYS A 1 218 ? -5.555 2.162 29.822 1.00 94.38 218 LYS A CA 1
ATOM 1605 C C . LYS A 1 218 ? -5.578 1.164 28.661 1.00 94.38 218 LYS A C 1
ATOM 1607 O O . LYS A 1 218 ? -5.886 1.560 27.533 1.00 94.38 218 LYS A O 1
ATOM 1612 N N . PRO A 1 219 ? -5.283 -0.127 28.905 1.00 96.31 219 PRO A N 1
ATOM 1613 C CA . PRO A 1 219 ? -5.386 -1.163 27.885 1.00 96.31 219 PRO A CA 1
ATOM 1614 C C . PRO A 1 219 ? -6.794 -1.245 27.294 1.00 96.31 219 PRO A C 1
ATOM 1616 O O . PRO A 1 219 ? -7.779 -1.320 28.025 1.00 96.31 219 PRO A O 1
ATOM 1619 N N . LEU A 1 220 ? -6.867 -1.263 25.967 1.00 96.62 220 LEU A N 1
ATOM 1620 C CA . LEU A 1 220 ? -8.081 -1.393 25.174 1.00 96.62 220 LEU A CA 1
ATOM 1621 C C . LEU A 1 220 ? -7.991 -2.667 24.333 1.00 96.62 220 LEU A C 1
ATOM 1623 O O . LEU A 1 220 ? -6.955 -2.950 23.735 1.00 96.62 220 LEU A O 1
ATOM 1627 N N . GLN A 1 221 ? -9.085 -3.413 24.248 1.00 97.62 221 GLN A N 1
ATOM 1628 C CA . GLN A 1 221 ? -9.260 -4.537 23.338 1.00 97.62 221 GLN A CA 1
ATOM 1629 C C . GLN A 1 221 ? -10.552 -4.359 22.549 1.00 97.62 221 GLN A C 1
ATOM 1631 O O . GLN A 1 221 ? -11.598 -4.037 23.109 1.00 97.62 221 GLN A O 1
ATOM 1636 N N . VAL A 1 222 ? -10.481 -4.618 21.250 1.00 97.38 222 VAL A N 1
ATOM 1637 C CA . VAL A 1 222 ? -11.597 -4.591 20.312 1.00 97.38 222 VAL A CA 1
ATOM 1638 C C . VAL A 1 222 ? -11.621 -5.928 19.592 1.00 97.38 222 VAL A C 1
ATOM 1640 O O . VAL A 1 222 ? -10.633 -6.336 18.983 1.00 97.38 222 VAL A O 1
ATOM 1643 N N . LYS A 1 223 ? -12.757 -6.616 19.673 1.00 98.00 223 LYS A N 1
ATOM 1644 C CA . LYS A 1 223 ? -13.025 -7.838 18.917 1.00 98.00 223 LYS A CA 1
ATOM 1645 C C . LYS A 1 223 ? -14.295 -7.673 18.112 1.00 98.00 223 LYS A C 1
ATOM 1647 O O . LYS A 1 223 ? -15.275 -7.174 18.661 1.00 98.00 223 LYS A O 1
ATOM 1652 N N . GLY A 1 224 ? -14.314 -8.099 16.857 1.00 97.19 224 GLY A N 1
ATOM 1653 C CA . GLY A 1 224 ? -15.544 -8.015 16.086 1.00 97.19 224 GLY A CA 1
ATOM 1654 C C . GLY A 1 224 ? -15.426 -8.349 14.614 1.00 97.19 224 GLY A C 1
ATOM 1655 O O . GLY A 1 224 ? -14.441 -8.908 14.142 1.00 97.19 224 GLY A O 1
ATOM 1656 N N . ASN A 1 225 ? -16.471 -7.977 13.893 1.00 97.56 225 ASN A N 1
ATOM 1657 C CA . ASN A 1 225 ? -16.578 -8.119 12.455 1.00 97.56 225 ASN A CA 1
ATOM 1658 C C . ASN A 1 225 ? -17.512 -7.044 11.897 1.00 97.56 225 ASN A C 1
ATOM 1660 O O . ASN A 1 225 ? -18.413 -6.562 12.587 1.00 97.56 225 ASN A O 1
ATOM 1664 N N . ALA A 1 226 ? -17.322 -6.709 10.626 1.00 97.12 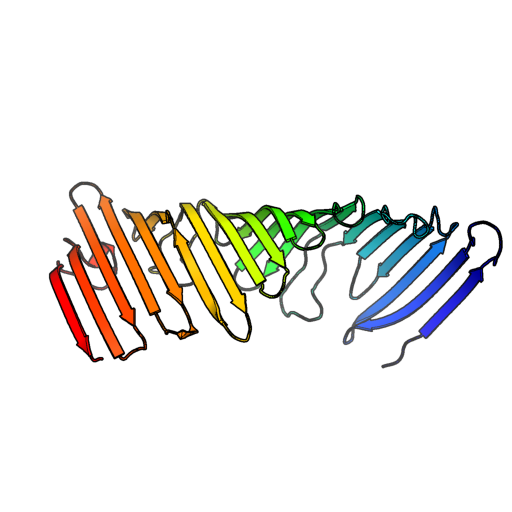226 ALA A N 1
ATOM 1665 C CA . ALA A 1 226 ? -18.174 -5.773 9.910 1.00 97.12 226 ALA A CA 1
ATOM 1666 C C . ALA A 1 226 ? -18.395 -6.243 8.472 1.00 97.12 226 ALA A C 1
ATOM 1668 O O . ALA A 1 226 ? -17.512 -6.829 7.851 1.00 97.12 226 ALA A O 1
ATOM 1669 N N . VAL A 1 227 ? -19.580 -5.987 7.936 1.00 97.31 227 VAL A N 1
ATOM 1670 C CA . VAL A 1 227 ? -19.946 -6.258 6.549 1.00 97.31 227 VAL A CA 1
ATOM 1671 C C . VAL A 1 227 ? -20.613 -5.018 5.984 1.00 97.31 227 VAL A C 1
ATOM 1673 O O . VAL A 1 227 ? -21.492 -4.440 6.620 1.00 97.31 227 VAL A O 1
ATOM 1676 N N . TYR A 1 228 ? -20.210 -4.637 4.780 1.00 96.25 228 TYR A N 1
ATOM 1677 C CA . TYR A 1 228 ? -20.851 -3.603 3.988 1.00 96.25 228 TYR A CA 1
ATOM 1678 C C . TYR A 1 228 ? -21.170 -4.142 2.593 1.00 96.25 228 TYR A C 1
ATOM 1680 O O . TYR A 1 228 ? -20.325 -4.778 1.963 1.00 96.25 228 TYR A O 1
ATOM 1688 N N . ALA A 1 229 ? -22.380 -3.888 2.104 1.00 94.56 229 ALA A N 1
ATOM 1689 C CA . ALA A 1 229 ? -22.783 -4.185 0.735 1.00 94.56 229 ALA A CA 1
ATOM 1690 C C . ALA A 1 229 ? -23.500 -2.972 0.137 1.00 94.56 229 ALA A C 1
ATOM 1692 O O . ALA A 1 229 ? -24.661 -2.701 0.460 1.00 94.56 229 ALA A O 1
ATOM 1693 N N . GLY A 1 230 ? -22.790 -2.267 -0.747 1.00 90.81 230 GLY A N 1
ATOM 1694 C CA . GLY A 1 230 ? -23.210 -1.007 -1.355 1.00 90.81 230 GLY A CA 1
ATOM 1695 C C . GLY A 1 230 ? -24.563 -1.053 -2.074 1.00 90.81 230 GLY A C 1
ATOM 1696 O O . GLY A 1 230 ? -25.403 -0.211 -1.767 1.00 90.81 230 GLY A O 1
ATOM 1697 N N . PRO A 1 231 ? -24.848 -2.027 -2.965 1.00 86.75 231 PRO A N 1
ATOM 1698 C CA . PRO A 1 231 ? -26.111 -2.057 -3.717 1.00 86.75 231 PRO A CA 1
ATOM 1699 C C . PRO A 1 231 ? -27.370 -2.114 -2.850 1.00 86.75 231 PRO A C 1
ATOM 1701 O O . PRO A 1 231 ? -28.406 -1.568 -3.215 1.00 86.75 231 PRO A O 1
ATOM 1704 N N . SER A 1 232 ? -27.285 -2.789 -1.705 1.00 88.38 232 SER A N 1
ATOM 1705 C CA . SER A 1 232 ? -28.372 -2.884 -0.726 1.00 88.38 232 SER A CA 1
ATOM 1706 C C . SER A 1 232 ? -28.290 -1.822 0.372 1.00 88.38 232 SER A C 1
ATOM 1708 O O . SER A 1 232 ? -29.151 -1.798 1.251 1.00 88.38 232 SER A O 1
ATOM 1710 N N . ASP A 1 233 ? -27.223 -1.018 0.369 1.00 88.56 233 ASP A N 1
ATOM 1711 C CA . ASP A 1 233 ? -26.759 -0.199 1.489 1.00 88.56 233 ASP A CA 1
ATOM 1712 C C . ASP A 1 233 ? -26.925 -0.931 2.831 1.00 88.56 233 ASP A C 1
ATOM 1714 O O . ASP A 1 233 ? -27.569 -0.463 3.773 1.00 88.56 233 ASP A O 1
ATOM 1718 N N . LEU A 1 234 ? -26.435 -2.175 2.845 1.00 92.69 234 LEU A N 1
ATOM 1719 C CA . LEU A 1 234 ? -26.466 -3.047 4.008 1.00 92.69 234 LEU A CA 1
ATOM 1720 C C . LEU A 1 234 ? -25.174 -2.833 4.776 1.00 92.69 234 LEU A C 1
ATOM 1722 O O . LEU A 1 234 ? -24.090 -3.032 4.231 1.00 92.69 234 LEU A O 1
ATOM 1726 N N . PHE A 1 235 ? -25.299 -2.506 6.051 1.00 95.06 235 PHE A N 1
ATOM 1727 C CA . PHE A 1 235 ? -24.199 -2.498 6.995 1.00 95.06 235 PHE A CA 1
ATOM 1728 C C . PHE A 1 235 ? -24.549 -3.416 8.157 1.00 95.06 235 PHE A C 1
ATOM 1730 O O . PHE A 1 235 ? -25.606 -3.260 8.761 1.00 95.06 235 PHE A O 1
ATOM 1737 N N . VAL A 1 236 ? -23.681 -4.374 8.467 1.00 96.00 236 VAL A N 1
ATOM 1738 C CA . VAL A 1 236 ? -23.814 -5.259 9.629 1.00 96.00 236 VAL A CA 1
ATOM 1739 C C . VAL A 1 236 ? -22.524 -5.192 10.419 1.00 96.00 236 VAL A C 1
ATOM 1741 O O . VAL A 1 236 ? -21.448 -5.360 9.857 1.00 96.00 236 VAL A O 1
ATOM 1744 N N . THR A 1 237 ? -22.615 -4.986 11.723 1.00 96.56 237 THR A N 1
ATOM 1745 C CA . THR A 1 237 ? -21.454 -4.965 12.606 1.00 96.56 237 THR A CA 1
ATOM 1746 C C . THR A 1 237 ? -21.754 -5.699 13.899 1.00 96.56 237 THR A C 1
ATOM 1748 O O . THR A 1 237 ? -22.877 -5.665 14.403 1.00 96.56 237 THR A O 1
ATOM 1751 N N . ASN A 1 238 ? -20.742 -6.376 14.421 1.00 97.38 238 ASN A N 1
ATOM 1752 C CA . ASN A 1 238 ? -20.744 -6.965 15.748 1.00 97.38 238 ASN A CA 1
ATOM 1753 C C . ASN A 1 238 ? -19.388 -6.667 16.371 1.00 97.38 238 ASN A C 1
ATOM 1755 O O . ASN A 1 238 ? -18.369 -7.168 15.901 1.00 97.38 238 ASN A O 1
ATOM 1759 N N . VAL A 1 239 ? -19.370 -5.823 17.397 1.00 97.38 239 VAL A N 1
ATOM 1760 C CA . VAL A 1 239 ? -18.141 -5.376 18.047 1.00 97.38 239 VAL A CA 1
ATOM 1761 C C . VAL A 1 239 ? -18.291 -5.482 19.555 1.00 97.38 239 VAL A C 1
ATOM 1763 O O . VAL A 1 239 ? -19.296 -5.080 20.136 1.00 97.38 239 VAL A O 1
ATOM 1766 N N . ASN A 1 240 ? -17.251 -5.996 20.194 1.00 97.69 240 ASN A N 1
ATOM 1767 C CA . ASN A 1 240 ? -17.067 -6.035 21.631 1.00 97.69 240 ASN A CA 1
ATOM 1768 C C . ASN A 1 240 ? -15.774 -5.291 21.980 1.00 97.69 240 ASN A C 1
ATOM 1770 O O . ASN A 1 240 ? -14.676 -5.729 21.634 1.00 97.69 240 ASN A O 1
ATOM 1774 N N . ILE A 1 241 ? -15.928 -4.183 22.692 1.00 97.06 241 ILE A N 1
ATOM 1775 C CA . ILE A 1 241 ? -14.859 -3.322 23.184 1.00 97.06 241 ILE A CA 1
ATOM 1776 C C . ILE A 1 241 ? -14.743 -3.531 24.688 1.00 97.06 241 ILE A C 1
ATOM 1778 O O . ILE A 1 241 ? -15.747 -3.494 25.402 1.00 97.06 241 ILE A O 1
ATOM 1782 N N . ILE A 1 242 ? -13.525 -3.752 25.167 1.00 96.88 242 ILE A N 1
ATOM 1783 C CA . ILE A 1 242 ? -13.207 -3.885 26.587 1.00 96.88 242 ILE A CA 1
ATOM 1784 C C . ILE A 1 242 ? -12.010 -2.990 26.880 1.00 96.88 242 ILE A C 1
ATOM 1786 O O . ILE A 1 242 ? -10.966 -3.131 26.250 1.00 96.88 242 ILE A O 1
ATOM 1790 N N . GLN A 1 243 ? -12.150 -2.096 27.848 1.00 95.88 243 GLN A N 1
ATOM 1791 C CA . GLN A 1 243 ? -11.038 -1.361 28.436 1.00 95.88 243 GLN A CA 1
ATOM 1792 C C . GLN A 1 243 ? -10.992 -1.719 29.917 1.00 95.88 243 GLN A C 1
ATOM 1794 O O . GLN A 1 243 ? -11.979 -1.539 30.629 1.00 95.88 243 GLN A O 1
ATOM 1799 N N . GLU A 1 244 ? -9.880 -2.283 30.371 1.00 91.62 244 GLU A N 1
ATOM 1800 C CA . GLU A 1 244 ? -9.776 -2.846 31.717 1.00 91.62 244 GLU A CA 1
ATOM 1801 C C . GLU A 1 244 ? -8.429 -2.480 32.333 1.00 91.62 244 GLU A C 1
ATOM 1803 O O . GLU A 1 244 ? -7.373 -2.700 31.734 1.00 91.62 244 GLU A O 1
ATOM 1808 N N . HIS A 1 245 ? -8.476 -1.879 33.520 1.00 90.56 245 HIS A N 1
ATOM 1809 C CA . HIS A 1 245 ? -7.295 -1.484 34.273 1.00 90.56 245 HIS A CA 1
ATOM 1810 C C . HIS A 1 245 ? -7.595 -1.497 35.774 1.00 90.56 245 HIS A C 1
ATOM 1812 O O . HIS A 1 245 ? -8.469 -0.771 36.244 1.00 90.56 245 HIS A O 1
ATOM 1818 N N . GLU A 1 246 ? -6.852 -2.314 36.521 1.00 88.44 246 GLU A N 1
ATOM 1819 C CA . GLU A 1 246 ? -7.004 -2.485 37.971 1.00 88.44 246 GLU A CA 1
ATOM 1820 C C . GLU A 1 246 ? -8.448 -2.825 38.390 1.00 88.44 246 GLU A C 1
ATOM 1822 O O . GLU A 1 246 ? -8.902 -3.942 38.164 1.00 88.44 246 GLU A O 1
ATOM 1827 N N . GLN A 1 247 ? -9.160 -1.885 39.021 1.00 84.56 247 GLN A N 1
ATOM 1828 C CA . GLN A 1 247 ? -10.539 -2.049 39.503 1.00 84.56 247 GLN A CA 1
ATOM 1829 C C . GLN A 1 247 ? -11.582 -1.459 38.539 1.00 84.56 247 GLN A C 1
ATOM 1831 O O . GLN A 1 247 ? -12.779 -1.471 38.828 1.00 84.56 247 GLN A O 1
ATOM 1836 N N . GLU A 1 248 ? -11.152 -0.923 37.397 1.00 88.56 248 GLU A N 1
ATOM 1837 C CA . GLU A 1 248 ? -12.030 -0.314 36.407 1.00 88.56 248 GLU A CA 1
ATOM 1838 C C . GLU A 1 248 ? -12.182 -1.206 35.176 1.00 88.56 248 GLU A C 1
ATOM 1840 O O . GLU A 1 248 ? -11.201 -1.661 34.582 1.00 88.56 248 GLU A O 1
ATOM 1845 N N . ARG A 1 249 ? -13.434 -1.414 34.761 1.00 93.56 249 ARG A N 1
ATOM 1846 C CA . ARG A 1 249 ? -13.775 -2.188 33.575 1.00 93.56 249 ARG A CA 1
ATOM 1847 C C . ARG A 1 249 ? -14.899 -1.512 32.805 1.00 93.56 249 ARG A C 1
ATOM 1849 O O . ARG A 1 249 ? -16.029 -1.453 33.279 1.00 93.56 249 ARG A O 1
ATOM 1856 N N . ASN A 1 250 ? -14.577 -1.054 31.603 1.00 95.56 250 ASN A N 1
ATOM 1857 C CA . ASN A 1 250 ? -15.516 -0.480 30.651 1.00 95.56 250 ASN A CA 1
ATOM 1858 C C . ASN A 1 250 ? -15.750 -1.488 29.525 1.00 95.56 250 ASN A C 1
ATOM 1860 O O . ASN A 1 250 ? -14.806 -2.027 28.947 1.00 95.56 250 ASN A O 1
ATOM 1864 N N . THR A 1 251 ? -17.011 -1.753 29.209 1.00 96.81 251 THR A N 1
ATOM 1865 C CA . THR A 1 251 ? -17.417 -2.700 28.173 1.00 96.81 251 THR A CA 1
ATOM 1866 C C . THR A 1 251 ? -18.490 -2.090 27.284 1.00 96.81 251 THR A C 1
ATOM 1868 O O . THR A 1 251 ? -19.448 -1.486 27.767 1.00 96.81 251 THR A O 1
ATOM 1871 N N . ILE A 1 252 ? -18.326 -2.258 25.976 1.00 96.38 252 ILE A N 1
ATOM 1872 C CA . ILE A 1 252 ? -19.311 -1.866 24.970 1.00 96.38 252 ILE A CA 1
ATOM 1873 C C . ILE A 1 252 ? -19.487 -3.049 24.034 1.00 96.38 252 ILE A C 1
ATOM 1875 O O . ILE A 1 252 ? -18.525 -3.520 23.431 1.00 96.38 252 ILE A O 1
ATOM 1879 N N . ARG A 1 253 ? -20.714 -3.538 23.907 1.00 97.38 253 ARG A N 1
ATOM 1880 C CA . ARG A 1 253 ? -21.094 -4.561 22.936 1.00 97.38 253 ARG A CA 1
ATOM 1881 C C . ARG A 1 253 ? -22.133 -3.966 22.019 1.00 97.38 253 ARG A C 1
ATOM 1883 O O . ARG A 1 253 ? -23.172 -3.534 22.499 1.00 97.38 253 ARG A O 1
ATOM 1890 N N . ALA A 1 254 ? -21.856 -3.943 20.728 1.00 96.44 254 ALA A N 1
ATOM 1891 C CA . ALA A 1 254 ? -22.745 -3.374 19.735 1.00 96.44 254 ALA A CA 1
ATOM 1892 C C . ALA A 1 254 ? -22.955 -4.381 18.611 1.00 96.44 254 ALA A C 1
ATOM 1894 O O . ALA A 1 254 ? -22.003 -4.784 17.947 1.00 96.44 254 ALA A O 1
ATOM 1895 N N . ILE A 1 255 ? -24.211 -4.754 18.397 1.00 96.38 255 ILE A N 1
ATOM 1896 C CA . ILE A 1 255 ? -24.663 -5.466 17.208 1.00 96.38 255 ILE A CA 1
ATOM 1897 C C . ILE A 1 255 ? -25.601 -4.514 16.488 1.00 96.38 255 ILE A C 1
ATOM 1899 O O . ILE A 1 255 ? -26.603 -4.097 17.064 1.00 96.38 255 ILE A O 1
ATOM 1903 N N . ALA A 1 256 ? -25.279 -4.144 15.256 1.00 94.50 256 ALA A N 1
ATOM 1904 C CA . ALA A 1 256 ? -26.124 -3.257 14.473 1.00 94.50 256 ALA A CA 1
ATOM 1905 C C . ALA A 1 256 ? -26.221 -3.733 13.031 1.00 94.50 256 ALA A C 1
ATOM 1907 O O . ALA A 1 256 ? -25.236 -4.155 12.429 1.00 94.50 256 ALA A O 1
ATOM 1908 N N . GLN A 1 257 ? -27.426 -3.635 12.490 1.00 95.00 257 GLN A N 1
ATOM 1909 C CA . GLN A 1 257 ? -27.758 -3.870 11.105 1.00 95.00 257 GLN A CA 1
ATOM 1910 C C . GLN A 1 257 ? -28.549 -2.671 10.592 1.00 95.00 257 GLN A C 1
ATOM 1912 O O . GLN A 1 257 ? -29.586 -2.311 11.148 1.00 95.00 257 GLN A O 1
ATOM 1917 N N . VAL A 1 258 ? -28.067 -2.080 9.508 1.00 91.94 258 VAL A N 1
ATOM 1918 C CA . VAL A 1 258 ? -28.771 -1.052 8.744 1.00 91.94 258 VAL A CA 1
ATOM 1919 C C . VAL A 1 258 ? -28.989 -1.599 7.346 1.00 91.94 258 VAL A C 1
ATOM 1921 O O . VAL A 1 258 ? -28.053 -2.123 6.751 1.00 91.94 258 VAL A O 1
ATOM 1924 N N . LEU A 1 259 ? -30.212 -1.510 6.831 1.00 89.88 259 LEU A N 1
ATOM 1925 C CA . LEU A 1 259 ? -30.553 -1.952 5.481 1.00 89.88 259 LEU A CA 1
ATOM 1926 C C . LEU A 1 259 ? -31.236 -0.820 4.715 1.00 89.88 259 LEU A C 1
ATOM 1928 O O . LEU A 1 259 ? -32.278 -0.315 5.144 1.00 89.88 259 LEU A O 1
ATOM 1932 N N . ASN A 1 260 ? -30.668 -0.466 3.560 1.00 83.50 260 ASN A N 1
ATOM 1933 C CA . ASN A 1 260 ? -31.230 0.480 2.594 1.00 83.50 260 ASN A CA 1
ATOM 1934 C C . ASN A 1 260 ? -31.595 1.849 3.199 1.00 83.50 260 ASN A C 1
ATOM 1936 O O . ASN A 1 260 ? -32.594 2.449 2.807 1.00 83.50 260 ASN A O 1
ATOM 1940 N N . LYS A 1 261 ? -30.859 2.289 4.233 1.00 77.56 261 LYS A N 1
ATOM 1941 C CA . LYS A 1 261 ? -31.170 3.464 5.084 1.00 77.56 261 LYS A CA 1
ATOM 1942 C C . LYS A 1 261 ? -32.609 3.535 5.594 1.00 77.56 261 LYS A C 1
ATOM 1944 O O . LYS A 1 261 ? -33.065 4.613 5.937 1.00 77.56 261 LYS A O 1
ATOM 1949 N N . ARG A 1 262 ? -33.319 2.411 5.584 1.00 83.88 262 ARG A N 1
ATOM 1950 C CA . ARG A 1 262 ? -34.759 2.333 5.831 1.00 83.88 262 ARG A CA 1
ATOM 1951 C C . ARG A 1 262 ? -35.095 1.435 6.981 1.00 83.88 262 ARG A C 1
ATOM 1953 O O . ARG A 1 262 ? -36.205 1.530 7.465 1.00 83.88 262 ARG A O 1
ATOM 1960 N N . HIS A 1 263 ? -34.205 0.533 7.369 1.00 87.62 263 HIS A N 1
ATOM 1961 C CA . HIS A 1 263 ? -34.415 -0.355 8.498 1.00 87.62 263 HIS A CA 1
ATOM 1962 C C . HIS A 1 263 ? -33.175 -0.360 9.369 1.00 87.62 263 HIS A C 1
ATOM 1964 O O . HIS A 1 263 ? -32.074 -0.623 8.883 1.00 87.62 263 HIS A O 1
ATOM 1970 N N . LEU A 1 264 ? -33.383 -0.097 10.653 1.00 91.75 264 LEU A N 1
ATOM 1971 C CA . LEU A 1 264 ? -32.386 -0.223 11.699 1.00 91.75 264 LEU A CA 1
ATOM 1972 C C . LEU A 1 264 ? -32.793 -1.382 12.604 1.00 91.75 264 LEU A C 1
ATOM 1974 O O . LEU A 1 264 ? -33.946 -1.470 13.024 1.00 91.75 264 LEU A O 1
ATOM 1978 N N . ASN A 1 265 ? -31.841 -2.251 12.912 1.00 93.62 265 ASN A N 1
ATOM 1979 C CA . ASN A 1 265 ? -31.915 -3.179 14.028 1.00 93.62 265 ASN A CA 1
ATOM 1980 C C . ASN A 1 265 ? -30.587 -3.105 14.777 1.00 93.62 265 ASN A C 1
ATOM 1982 O O . ASN A 1 265 ? -29.551 -3.483 14.238 1.00 93.62 265 ASN A O 1
ATOM 1986 N N . ALA A 1 266 ? -30.603 -2.582 15.995 1.00 94.81 266 ALA A N 1
ATOM 1987 C CA . ALA A 1 266 ? -29.421 -2.447 16.821 1.00 94.81 266 ALA A CA 1
ATOM 1988 C C . ALA A 1 266 ? -29.702 -2.895 18.251 1.00 94.81 266 ALA A C 1
ATOM 1990 O O . ALA A 1 266 ? -30.726 -2.550 18.840 1.00 94.81 266 ALA A O 1
ATOM 1991 N N . ASN A 1 267 ? -28.748 -3.626 18.812 1.00 96.38 267 ASN A N 1
ATOM 1992 C CA . ASN A 1 267 ? -28.677 -3.979 20.215 1.00 96.38 267 ASN A CA 1
ATOM 1993 C C . ASN A 1 267 ? -27.298 -3.572 20.739 1.00 96.38 267 ASN A C 1
ATOM 1995 O O . ASN A 1 267 ? -26.273 -4.091 20.289 1.00 96.38 267 ASN A O 1
ATOM 1999 N N . ILE A 1 268 ? -27.280 -2.610 21.656 1.00 95.88 268 ILE A N 1
ATOM 2000 C CA . ILE A 1 268 ? -26.060 -2.046 22.222 1.00 95.88 268 ILE A CA 1
ATOM 2001 C C . ILE A 1 268 ? -26.132 -2.174 23.740 1.00 95.88 268 ILE A C 1
ATOM 2003 O O . ILE A 1 268 ? -26.975 -1.550 24.379 1.00 95.88 268 ILE A O 1
ATOM 2007 N N . ALA A 1 269 ? -25.231 -2.958 24.320 1.00 96.81 269 ALA A N 1
ATOM 2008 C CA . ALA A 1 269 ? -25.029 -3.036 25.758 1.00 96.81 269 ALA A CA 1
ATOM 2009 C C . ALA A 1 269 ? -23.792 -2.215 26.131 1.00 96.81 269 ALA A C 1
ATOM 2011 O O . ALA A 1 269 ? -22.695 -2.461 25.625 1.00 96.81 269 ALA A O 1
ATOM 2012 N N . ILE A 1 270 ? -23.972 -1.239 27.014 1.00 96.19 270 ILE A N 1
ATOM 2013 C CA . ILE A 1 270 ? -22.922 -0.333 27.475 1.00 96.19 270 ILE A CA 1
ATOM 2014 C C . ILE A 1 270 ? -22.825 -0.475 28.987 1.00 96.19 270 ILE A C 1
ATOM 2016 O O . ILE A 1 270 ? -23.828 -0.369 29.689 1.00 96.19 270 ILE A O 1
ATOM 2020 N N . ASN A 1 271 ? -21.618 -0.700 29.487 1.00 96.12 271 ASN A N 1
ATOM 2021 C CA . ASN A 1 271 ? -21.309 -0.632 30.905 1.00 96.12 271 ASN A CA 1
ATOM 2022 C C . ASN A 1 271 ? -19.929 0.011 31.059 1.00 96.12 271 ASN A C 1
ATOM 2024 O O . ASN A 1 271 ? -18.911 -0.646 30.857 1.00 96.12 271 ASN A O 1
ATOM 2028 N N . VAL A 1 272 ? -19.916 1.312 31.327 1.00 94.81 272 VAL A N 1
ATOM 2029 C CA . VAL A 1 272 ? -18.729 2.158 31.458 1.00 94.81 272 VAL A CA 1
ATOM 2030 C C . VAL A 1 272 ? -18.792 2.816 32.831 1.00 94.81 272 VAL A C 1
ATOM 2032 O O . VAL A 1 272 ? -19.654 3.657 33.086 1.00 94.81 272 VAL A O 1
ATOM 2035 N N . ASN A 1 273 ? -17.872 2.437 33.712 1.00 92.12 273 ASN A N 1
ATOM 2036 C CA . ASN A 1 273 ? -17.839 2.903 35.098 1.00 92.12 273 ASN A CA 1
ATOM 2037 C C . ASN A 1 273 ? -17.241 4.310 35.226 1.00 92.12 273 ASN A C 1
ATOM 2039 O O . ASN A 1 273 ? -17.562 5.025 36.172 1.00 92.12 273 ASN A O 1
ATOM 2043 N N . ALA A 1 274 ? -16.388 4.705 34.279 1.00 90.31 274 ALA A N 1
ATOM 2044 C CA . ALA A 1 274 ? -15.813 6.042 34.209 1.00 90.31 274 ALA A CA 1
ATOM 2045 C C . ALA A 1 274 ? -15.701 6.495 32.748 1.00 90.31 274 ALA A C 1
ATOM 2047 O O . ALA A 1 274 ? -14.815 6.064 32.012 1.00 90.31 274 ALA A O 1
ATOM 2048 N N . ILE A 1 275 ? -16.600 7.386 32.317 1.00 90.44 275 ILE A N 1
ATOM 2049 C CA . ILE A 1 275 ? -16.610 7.923 30.944 1.00 90.44 275 ILE A CA 1
ATOM 2050 C C . ILE A 1 275 ? -15.301 8.658 30.629 1.00 90.44 275 ILE A C 1
ATOM 2052 O O . ILE A 1 275 ? -14.828 8.592 29.496 1.00 90.44 275 ILE A O 1
ATOM 2056 N N . SER A 1 276 ? -14.667 9.261 31.636 1.00 90.06 276 SER A N 1
ATOM 2057 C CA . SER A 1 276 ? -13.390 9.971 31.504 1.00 90.06 276 SER A CA 1
ATOM 2058 C C . SER A 1 276 ? -12.252 9.091 30.981 1.00 90.06 276 SER A C 1
ATOM 2060 O O . SER A 1 276 ? -11.302 9.591 30.385 1.00 90.06 276 SER A O 1
ATOM 2062 N N . SER A 1 277 ? -12.358 7.772 31.142 1.00 88.75 277 SER A N 1
ATOM 2063 C CA . SER A 1 277 ? -11.408 6.791 30.604 1.00 88.75 277 SER A CA 1
ATOM 2064 C C . SER A 1 277 ? -11.536 6.569 29.099 1.00 88.75 277 SER A C 1
ATOM 2066 O O . SER A 1 277 ? -10.610 6.058 28.468 1.00 88.75 277 SER A O 1
ATOM 2068 N N . LEU A 1 278 ? -12.682 6.935 28.527 1.00 86.62 278 LEU A N 1
ATOM 2069 C CA . LEU A 1 278 ? -12.940 6.910 27.090 1.00 86.62 278 LEU A CA 1
ATOM 2070 C C . LEU A 1 278 ? -12.792 8.313 26.492 1.00 86.62 278 LEU A C 1
ATOM 2072 O O . LEU A 1 278 ? -12.185 8.469 25.436 1.00 86.62 278 LEU A O 1
ATOM 2076 N N . TYR A 1 279 ? -13.316 9.326 27.186 1.00 88.69 279 TYR A N 1
ATOM 2077 C CA . TYR A 1 279 ? -13.288 10.724 26.774 1.00 88.69 279 TYR A CA 1
ATOM 2078 C C . TYR A 1 279 ? -13.008 11.641 27.983 1.00 88.69 279 TYR A C 1
ATOM 2080 O O . TYR A 1 279 ? -13.917 11.881 28.779 1.00 88.69 279 TYR A O 1
ATOM 2088 N N . PRO A 1 280 ? -11.776 12.167 28.137 1.00 86.75 280 PRO A N 1
ATOM 2089 C CA . PRO A 1 280 ? -11.300 12.814 29.369 1.00 86.75 280 PRO A CA 1
ATOM 2090 C C . PRO A 1 280 ? -12.133 13.986 29.892 1.00 86.75 280 PRO A C 1
ATOM 2092 O O . PRO A 1 280 ? -12.142 14.244 31.092 1.00 86.75 280 PRO A O 1
ATOM 2095 N N . GLU A 1 281 ? -12.826 14.704 29.010 1.00 89.56 281 GLU A N 1
ATOM 2096 C CA . GLU A 1 281 ? -13.580 15.914 29.366 1.00 89.56 281 GLU A CA 1
ATOM 2097 C C . GLU A 1 281 ? -14.978 15.610 29.920 1.00 89.56 281 GLU A C 1
ATOM 2099 O O . GLU A 1 281 ? -15.673 16.514 30.381 1.00 89.56 281 GLU A O 1
ATOM 2104 N N . VAL A 1 282 ? -15.407 14.345 29.883 1.00 91.12 282 VAL A N 1
ATOM 2105 C CA . VAL A 1 282 ? -16.727 13.918 30.352 1.00 91.12 282 VAL A CA 1
ATOM 2106 C C . VAL A 1 282 ? -16.562 12.994 31.551 1.00 91.12 282 VAL A C 1
ATOM 2108 O O . VAL A 1 282 ? -15.810 12.024 31.518 1.00 91.12 282 VAL A O 1
ATOM 2111 N N . THR A 1 283 ? -17.287 13.282 32.630 1.00 91.06 283 THR A N 1
ATOM 2112 C CA . THR A 1 283 ? -17.270 12.490 33.865 1.00 91.06 283 THR A CA 1
ATOM 2113 C C . THR A 1 283 ? -18.592 11.755 34.073 1.00 91.06 283 THR A C 1
ATOM 2115 O O . THR A 1 283 ? -19.604 12.059 33.443 1.00 91.06 283 THR A O 1
ATOM 2118 N N . GLY A 1 284 ? -18.579 10.765 34.965 1.00 91.94 284 GLY A N 1
ATOM 2119 C CA . GLY A 1 284 ? -19.742 9.943 35.291 1.00 91.94 284 GLY A CA 1
ATOM 2120 C C . GLY A 1 284 ? -19.617 8.510 34.784 1.00 91.94 284 GLY A C 1
ATOM 2121 O O . GLY A 1 284 ? -18.572 8.097 34.280 1.00 91.94 284 GLY A O 1
ATOM 2122 N N . ALA A 1 285 ? -20.701 7.759 34.947 1.00 93.75 285 ALA A N 1
ATOM 2123 C CA . ALA A 1 285 ? -20.825 6.367 34.542 1.00 93.75 285 ALA A CA 1
ATOM 2124 C C . ALA A 1 285 ? -22.062 6.202 33.655 1.00 93.75 285 ALA A C 1
ATOM 2126 O O . ALA A 1 285 ? -23.063 6.897 33.842 1.00 93.75 285 ALA A O 1
ATOM 2127 N N . ILE A 1 286 ? -22.010 5.264 32.714 1.00 93.56 286 ILE A N 1
ATOM 2128 C CA . ILE A 1 286 ? -23.151 4.882 31.884 1.00 93.56 286 ILE A CA 1
ATOM 2129 C C . ILE A 1 286 ? -23.312 3.367 31.915 1.00 93.56 286 ILE A C 1
ATOM 2131 O O . ILE A 1 286 ? -22.390 2.613 31.618 1.00 93.56 286 ILE A O 1
ATOM 2135 N N . SER A 1 287 ? -24.512 2.922 32.266 1.00 95.94 287 SER A N 1
ATOM 2136 C CA . SER A 1 287 ? -24.903 1.520 32.205 1.00 95.94 287 SER A CA 1
ATOM 2137 C C . SER A 1 287 ? -26.289 1.440 31.593 1.00 95.94 287 SER A C 1
ATOM 2139 O O . SER A 1 287 ? -27.213 2.118 32.045 1.00 95.94 287 SER A O 1
ATOM 2141 N N . GLY A 1 288 ? -26.431 0.663 30.527 1.00 94.88 288 GLY A N 1
ATOM 2142 C CA . GLY A 1 288 ? -27.689 0.582 29.809 1.00 94.88 288 GLY A CA 1
ATOM 2143 C C . GLY A 1 288 ? -27.657 -0.401 28.653 1.00 94.88 288 GLY A C 1
ATOM 2144 O O . GLY A 1 288 ? -26.605 -0.749 28.121 1.00 94.88 288 GLY A O 1
ATOM 2145 N N . ASN A 1 289 ? -28.854 -0.823 28.262 1.00 95.94 289 ASN A N 1
ATOM 2146 C CA . ASN A 1 289 ? -29.083 -1.589 27.049 1.00 95.94 289 ASN A CA 1
ATOM 2147 C C . ASN A 1 289 ? -29.970 -0.753 26.131 1.00 95.94 289 ASN A C 1
ATOM 2149 O O . ASN A 1 289 ? -31.035 -0.293 26.543 1.00 95.94 289 ASN A O 1
ATOM 2153 N N . ILE A 1 290 ? -29.526 -0.555 24.897 1.00 93.38 290 ILE A N 1
ATOM 2154 C CA . ILE A 1 290 ? -30.245 0.177 23.862 1.00 93.38 290 ILE A CA 1
ATOM 2155 C C . ILE A 1 290 ? -30.687 -0.850 22.832 1.00 93.38 290 ILE A C 1
ATOM 2157 O O . ILE A 1 290 ? -29.861 -1.544 22.245 1.00 93.38 290 ILE A O 1
ATOM 2161 N N . THR A 1 291 ? -31.993 -0.953 22.613 1.00 93.12 291 THR A N 1
ATOM 2162 C CA . THR A 1 291 ? -32.557 -1.714 21.498 1.00 93.12 291 THR A CA 1
ATOM 2163 C C . THR A 1 291 ? -33.286 -0.741 20.591 1.00 93.12 291 THR A C 1
ATOM 2165 O O . THR A 1 291 ? -34.204 -0.055 21.033 1.00 93.12 291 THR A O 1
ATOM 2168 N N . ALA A 1 292 ? -32.864 -0.667 19.335 1.00 91.31 292 ALA A N 1
ATOM 2169 C CA . ALA A 1 292 ? -33.496 0.155 18.317 1.00 91.31 292 ALA A CA 1
ATOM 2170 C C . ALA A 1 292 ? -33.914 -0.751 17.164 1.00 91.31 292 ALA A C 1
ATOM 2172 O O . ALA A 1 292 ? -33.077 -1.423 16.569 1.00 91.31 292 ALA A O 1
ATOM 2173 N N . ALA A 1 293 ? -35.207 -0.784 16.863 1.00 91.19 293 ALA A N 1
ATOM 2174 C CA . ALA A 1 293 ? -35.749 -1.536 15.746 1.00 91.19 293 ALA A CA 1
ATOM 2175 C C . ALA A 1 293 ? -36.839 -0.708 15.078 1.00 91.19 293 ALA A C 1
ATOM 2177 O O . ALA A 1 293 ? -37.726 -0.194 15.757 1.00 91.19 293 ALA A O 1
ATOM 2178 N N . GLY A 1 294 ? -36.789 -0.587 13.759 1.00 84.69 294 GLY A N 1
ATOM 2179 C CA . GLY A 1 294 ? -37.845 0.096 13.029 1.00 84.69 294 GLY A CA 1
ATOM 2180 C C . GLY A 1 294 ? -37.387 0.688 11.711 1.00 84.69 294 GLY A C 1
ATOM 2181 O O . GLY A 1 294 ? -36.223 0.533 11.321 1.00 84.69 294 GLY A O 1
ATOM 2182 N N . PRO A 1 295 ? -38.321 1.337 11.003 1.00 82.62 295 PRO A N 1
ATOM 2183 C CA . PRO A 1 295 ? -37.962 2.150 9.872 1.00 82.62 295 PRO A CA 1
ATOM 2184 C C . PRO A 1 295 ? -37.189 3.399 10.319 1.00 82.62 295 PRO A C 1
ATOM 2186 O O . PRO A 1 295 ? -37.475 3.938 11.388 1.00 82.62 295 PRO A O 1
ATOM 2189 N N . TRP A 1 296 ? -36.224 3.837 9.515 1.00 68.94 296 TRP A N 1
ATOM 2190 C CA . TRP A 1 296 ? -35.459 5.072 9.721 1.00 68.94 296 TRP A CA 1
ATOM 2191 C C . TRP A 1 296 ? -35.586 5.948 8.477 1.00 68.94 296 TRP A C 1
ATOM 2193 O O . TRP A 1 296 ? -35.520 5.377 7.365 1.00 68.94 296 TRP A O 1
#

InterPro domains:
  IPR060340 TamB, N-terminal domain [PF27051] (1-295)